Protein AF-A0A9J6H7X1-F1 (afdb_monomer)

pLDDT: mean 70.02, std 23.46, range [31.27, 97.94]

Foldseek 3Di:
DDDDDPPDDPDDPPDPDPDDPLLVVLQVLCVLLLLDDDVPDPSPPSLVVVLVVVCPDDDPVVVVVSVVLSVQSVVLSVVLVVVVVVLVVVLVVVLVVLVVVVVVVCVVPPDDVVVSVVVSVVSVVVSVVVSSVSSVVSSVSNVVSVVVSVVVVVVVVVPPDPDDDDDDDDDDDDDDDDDDDDDDDDDDDDDDDDDDD

Mean predicted aligned error: 17.47 Å

Nearest PDB structures (foldseek):
  6za9-assembly1_N  TM=4.347E-01  e=8.645E+00  Ovis aries
  3ok8-assembly1_B  TM=3.237E-01  e=5.467E+00  Mus musculus

Radius of gyration: 32.58 Å; Cα contacts (8 Å, |Δi|>4): 59; chains: 1; bounding box: 52×63×110 Å

Solvent-accessible surface area (backbone atoms only — not comparable to full-atom values): 12728 Å² total; per-residue (Å²): 132,89,79,90,79,84,81,73,80,83,74,86,83,88,66,88,73,70,80,55,68,67,50,54,52,44,49,55,48,33,38,76,72,49,56,42,76,88,81,82,79,48,74,68,52,48,56,48,54,60,46,57,71,68,52,80,70,84,50,80,76,55,54,58,57,52,50,53,51,52,53,51,52,51,49,53,30,52,52,52,53,55,53,47,51,52,50,53,51,52,52,52,54,50,52,50,49,52,53,52,51,54,56,60,47,39,77,80,44,91,65,59,70,71,55,56,54,50,53,52,51,55,49,53,56,55,51,49,55,53,53,43,51,53,46,49,55,50,51,50,53,50,52,52,54,51,53,62,54,54,52,57,65,52,59,63,68,73,72,79,82,88,84,86,80,90,73,80,85,86,85,91,83,90,87,88,90,86,81,88,84,91,84,82,83,88,83,82,85,89,89,83,82,86,87,80,135

Sequence (197 aa):
MNGAGTLLSLRNTQEEEPPDPQLMRLDNMLIAEGVAGPEKGGGAGAAANASAAASAGGQPENAIEHSDYRAKLAQIRQIYHQELEKYEQACNEFTTHVMNLLREQSRTRPITPKEIERMVQIIHKKFNSIQVQLKQSTCEAVMILRSRFLDASSASKGQMGKARKTTAAPVLAEGPAGRVKQKGKTLPVGFYREDKP

Structure (mmCIF, N/CA/C/O backbone):
data_AF-A0A9J6H7X1-F1
#
_entry.id   AF-A0A9J6H7X1-F1
#
loop_
_atom_site.group_PDB
_atom_site.id
_atom_site.type_symbol
_atom_site.label_atom_id
_atom_site.label_alt_id
_atom_site.label_comp_id
_atom_site.label_asym_id
_atom_site.label_entity_id
_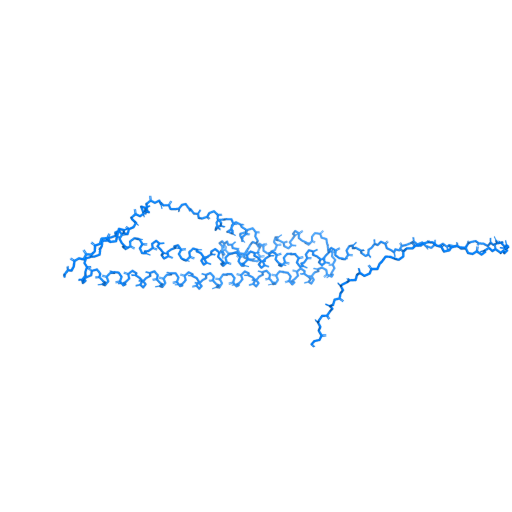atom_site.label_seq_id
_atom_site.pdbx_PDB_ins_code
_atom_site.Cartn_x
_atom_site.Cartn_y
_atom_site.Cartn_z
_atom_site.occupancy
_atom_site.B_iso_or_equiv
_atom_site.auth_seq_id
_atom_site.auth_comp_id
_atom_site.auth_asym_id
_atom_site.auth_atom_id
_atom_site.pdbx_PDB_model_num
ATOM 1 N N . MET A 1 1 ? -22.639 25.696 40.254 1.00 35.66 1 MET A N 1
ATOM 2 C CA . MET A 1 1 ? -22.627 24.229 40.079 1.00 35.66 1 MET A CA 1
ATOM 3 C C . MET A 1 1 ? -23.189 23.903 38.704 1.00 35.66 1 MET A C 1
ATOM 5 O O . MET A 1 1 ? -24.244 24.430 38.397 1.00 35.66 1 MET A O 1
ATOM 9 N N . ASN A 1 2 ? -22.423 23.134 37.916 1.00 39.72 2 ASN A N 1
ATOM 10 C CA . ASN A 1 2 ? -22.798 22.103 36.923 1.00 39.72 2 ASN A CA 1
ATOM 11 C C . ASN A 1 2 ? -24.099 22.305 36.108 1.00 39.72 2 ASN A C 1
ATOM 13 O O . ASN A 1 2 ? -25.162 22.444 36.687 1.00 39.72 2 ASN A O 1
ATOM 17 N N . GLY A 1 3 ? -24.144 22.202 34.782 1.00 39.62 3 GLY A N 1
ATOM 18 C CA . GLY A 1 3 ? -23.177 21.702 33.814 1.00 39.62 3 GLY A CA 1
ATOM 19 C C . GLY A 1 3 ? -23.916 21.164 32.579 1.00 39.62 3 GLY A C 1
ATOM 20 O O . GLY A 1 3 ? -25.032 20.676 32.695 1.00 39.62 3 GLY A O 1
ATOM 21 N N . ALA A 1 4 ? -23.227 21.242 31.441 1.00 46.50 4 ALA A N 1
ATOM 22 C CA . ALA A 1 4 ? -23.288 20.349 30.281 1.00 46.50 4 ALA A CA 1
ATOM 23 C C . ALA A 1 4 ? -24.607 20.161 29.503 1.00 46.50 4 ALA A C 1
ATOM 25 O O . ALA A 1 4 ? -25.570 19.552 29.954 1.00 46.50 4 ALA A O 1
ATOM 26 N N . GLY A 1 5 ? -24.537 20.533 28.224 1.00 36.50 5 GLY A N 1
ATOM 27 C CA . GLY A 1 5 ? -25.464 20.088 27.190 1.00 36.50 5 GLY A CA 1
ATOM 28 C C . GLY A 1 5 ? -24.962 20.371 25.775 1.00 36.50 5 GLY A C 1
ATOM 29 O O . GLY A 1 5 ? -25.770 20.663 24.901 1.00 36.50 5 GLY A O 1
ATOM 30 N N . THR A 1 6 ? -23.644 20.345 25.528 1.00 43.00 6 THR A N 1
ATOM 31 C CA . THR A 1 6 ? -23.135 20.385 24.149 1.00 43.00 6 THR A CA 1
ATOM 32 C C . THR A 1 6 ? -23.471 19.052 23.498 1.00 43.00 6 THR A C 1
ATOM 34 O O . THR A 1 6 ? -22.841 18.028 23.758 1.00 43.00 6 THR A O 1
ATOM 37 N N . LEU A 1 7 ? -24.519 19.096 22.687 1.00 41.31 7 LEU A N 1
ATOM 38 C CA . LEU A 1 7 ? -25.066 18.026 21.875 1.00 41.31 7 LEU A CA 1
ATOM 39 C C . LEU A 1 7 ? -24.019 17.630 20.819 1.00 41.31 7 LEU A C 1
ATOM 41 O O . LEU A 1 7 ? -23.996 18.139 19.700 1.00 41.31 7 LEU A O 1
ATOM 45 N N . LEU A 1 8 ? -23.082 16.768 21.222 1.00 45.66 8 LEU A N 1
ATOM 46 C CA . LEU A 1 8 ? -22.128 16.111 20.336 1.00 45.66 8 LEU A CA 1
ATOM 47 C C . LEU A 1 8 ? -22.921 15.253 19.350 1.00 45.66 8 LEU A C 1
ATOM 49 O O . LEU A 1 8 ? -23.503 14.234 19.712 1.00 45.66 8 LEU A O 1
ATOM 53 N N . SER A 1 9 ? -22.960 15.733 18.110 1.00 39.00 9 SER A N 1
ATOM 54 C CA . SER A 1 9 ? -23.545 15.102 16.931 1.00 39.00 9 SER A CA 1
ATOM 55 C C . SER A 1 9 ? -23.252 13.595 16.888 1.00 39.00 9 SER A C 1
ATOM 57 O O . SER A 1 9 ? -22.152 13.159 16.545 1.00 39.00 9 SER A O 1
ATOM 59 N N . LEU A 1 10 ? -24.255 12.794 17.265 1.00 47.59 10 LEU A N 1
ATOM 60 C CA . LEU A 1 10 ? -24.280 11.338 17.143 1.00 47.59 10 LEU A CA 1
ATOM 61 C C . LEU A 1 10 ? -24.517 10.978 15.678 1.00 47.59 10 LEU A C 1
ATOM 63 O O . LEU A 1 10 ? -25.621 10.621 15.271 1.00 47.59 10 LEU A O 1
ATOM 67 N N . ARG A 1 11 ? -23.477 11.108 14.857 1.00 45.66 11 ARG A N 1
ATOM 68 C CA . ARG A 1 11 ? -23.539 10.637 13.479 1.00 45.66 11 ARG A CA 1
ATOM 69 C C . ARG A 1 11 ? -23.294 9.128 13.476 1.00 45.66 11 ARG A C 1
ATOM 71 O O . ARG A 1 11 ? -22.189 8.659 13.722 1.00 45.66 11 ARG A O 1
ATOM 78 N N . ASN A 1 12 ? -24.393 8.408 13.280 1.00 45.62 12 ASN A N 1
ATOM 79 C CA . ASN A 1 12 ? -24.524 6.967 13.107 1.00 45.62 12 ASN A CA 1
ATOM 80 C C . ASN A 1 12 ? -23.481 6.433 12.099 1.00 45.62 12 ASN A C 1
ATOM 82 O O . ASN A 1 12 ? -23.553 6.768 10.921 1.00 45.62 12 ASN A O 1
ATOM 86 N N . THR A 1 13 ? -22.511 5.631 12.551 1.00 43.44 13 THR A N 1
ATOM 87 C CA . THR A 1 13 ? -21.516 4.944 11.704 1.00 43.44 13 THR A CA 1
ATOM 88 C C . THR A 1 13 ? -21.697 3.436 11.842 1.00 43.44 13 THR A C 1
ATOM 90 O O . THR A 1 13 ? -20.912 2.753 12.494 1.00 43.44 13 THR A O 1
ATOM 93 N N . GLN A 1 14 ? -22.785 2.924 11.278 1.00 40.56 14 GLN A N 1
ATOM 94 C CA . GLN A 1 14 ? -22.943 1.497 11.023 1.00 40.56 14 GLN A CA 1
ATOM 95 C C . GLN A 1 14 ? -23.194 1.336 9.526 1.00 40.56 14 GLN A C 1
ATOM 97 O O . GLN A 1 14 ? -24.306 1.106 9.076 1.00 40.56 14 GLN A O 1
ATOM 102 N N . GLU A 1 15 ? -22.134 1.556 8.764 1.00 41.22 15 GLU A N 1
ATOM 103 C CA . GLU A 1 15 ? -22.023 1.148 7.373 1.00 41.22 15 GLU A CA 1
ATOM 104 C C . GLU A 1 15 ? -20.667 0.448 7.318 1.00 41.22 15 GLU A C 1
ATOM 106 O O . GLU A 1 15 ? -19.646 1.051 7.659 1.00 41.22 15 GLU A O 1
ATOM 111 N N . GLU A 1 16 ? -20.670 -0.853 7.032 1.00 47.78 16 GLU A N 1
ATOM 112 C CA . GLU A 1 16 ? -19.463 -1.558 6.614 1.00 47.78 16 GLU A CA 1
ATOM 113 C C . GLU A 1 16 ? -19.026 -0.875 5.321 1.00 47.78 16 GLU A C 1
ATOM 115 O O . GLU A 1 16 ? -19.622 -1.070 4.263 1.00 47.78 16 GLU A O 1
ATOM 120 N N . GLU A 1 17 ? -18.103 0.073 5.469 1.00 61.47 17 GLU A N 1
ATOM 121 C CA . GLU A 1 17 ? -17.695 0.966 4.398 1.00 61.47 17 GLU A CA 1
ATOM 122 C C . GLU A 1 17 ? -17.090 0.100 3.286 1.00 61.47 17 GLU A C 1
ATOM 124 O O . GLU A 1 17 ? -16.132 -0.636 3.553 1.00 61.47 17 GLU A O 1
ATOM 129 N N . PRO A 1 18 ? -17.665 0.117 2.069 1.00 65.12 18 PRO A N 1
ATOM 130 C CA . PRO A 1 18 ? -17.154 -0.687 0.971 1.00 65.12 18 PRO A CA 1
ATOM 131 C C . PRO A 1 18 ? -15.670 -0.361 0.732 1.00 65.12 18 PRO A C 1
ATOM 133 O O . PRO A 1 18 ? -15.245 0.768 0.999 1.00 65.12 18 PRO A O 1
ATOM 136 N N . PRO A 1 19 ? -14.867 -1.326 0.239 1.00 70.25 19 PRO A N 1
ATOM 137 C CA . PRO A 1 19 ? -13.449 -1.102 -0.013 1.00 70.25 19 PRO A CA 1
ATOM 138 C C . PRO A 1 19 ? -13.259 0.142 -0.882 1.00 70.25 19 PRO A C 1
ATOM 140 O O . PRO A 1 19 ? -13.939 0.305 -1.897 1.00 70.25 19 PRO A O 1
ATOM 143 N N . ASP A 1 20 ? -12.351 1.021 -0.453 1.00 83.31 20 ASP A N 1
ATOM 144 C CA . ASP A 1 20 ? -12.165 2.332 -1.071 1.00 83.31 20 ASP A CA 1
ATOM 145 C C . ASP A 1 20 ? -11.878 2.176 -2.581 1.00 83.31 20 ASP A C 1
ATOM 147 O O . ASP A 1 20 ? -10.877 1.547 -2.959 1.00 83.31 20 ASP A O 1
ATOM 151 N N . PRO A 1 21 ? -12.727 2.736 -3.469 1.00 87.56 21 PRO A N 1
ATOM 152 C CA . PRO A 1 21 ? -12.550 2.612 -4.912 1.00 87.56 21 PRO A CA 1
ATOM 153 C C . PRO A 1 21 ? -11.213 3.187 -5.397 1.00 87.56 21 PRO A C 1
ATOM 155 O O . PRO A 1 21 ? -10.664 2.700 -6.391 1.00 87.56 21 PRO A O 1
ATOM 158 N N . GLN A 1 22 ? -10.657 4.196 -4.714 1.00 90.56 22 GLN A N 1
ATOM 159 C CA . GLN A 1 22 ? -9.342 4.741 -5.050 1.00 90.56 22 GLN A CA 1
ATOM 160 C C . GLN A 1 22 ? -8.235 3.730 -4.745 1.00 90.56 22 GLN A C 1
ATOM 162 O O . GLN A 1 22 ? -7.369 3.491 -5.590 1.00 90.56 22 GLN A O 1
ATOM 167 N N . LEU A 1 23 ? -8.290 3.102 -3.571 1.00 91.12 23 LEU A N 1
ATOM 168 C CA . LEU A 1 23 ? -7.332 2.082 -3.161 1.00 91.12 23 LEU A CA 1
ATOM 169 C C . LEU A 1 23 ? -7.339 0.893 -4.131 1.00 91.12 23 LEU A C 1
ATOM 171 O O . LEU A 1 23 ? -6.284 0.505 -4.629 1.00 91.12 23 LEU A O 1
ATOM 175 N N . MET A 1 24 ? -8.526 0.396 -4.488 1.00 90.94 24 MET A N 1
ATOM 176 C CA . MET A 1 24 ? -8.687 -0.697 -5.452 1.00 90.94 24 MET A CA 1
ATOM 177 C C . MET A 1 24 ? -8.113 -0.340 -6.831 1.00 90.94 24 MET A C 1
ATOM 179 O O . MET A 1 24 ? -7.480 -1.167 -7.492 1.00 90.94 24 MET A O 1
ATOM 183 N N . ARG A 1 25 ? -8.319 0.898 -7.293 1.00 94.38 25 ARG A N 1
ATOM 184 C CA . ARG A 1 25 ? -7.750 1.363 -8.563 1.00 94.38 25 ARG A CA 1
ATOM 185 C C . ARG A 1 25 ? -6.222 1.381 -8.525 1.00 94.38 25 ARG A C 1
ATOM 187 O O . ARG A 1 25 ? -5.598 0.956 -9.496 1.00 94.38 25 ARG A O 1
ATOM 194 N N . LEU A 1 26 ? -5.636 1.868 -7.432 1.00 95.06 26 LEU A N 1
ATOM 195 C CA . LEU A 1 26 ? -4.186 1.882 -7.239 1.00 95.06 26 LEU A CA 1
ATOM 196 C C . LEU A 1 26 ? -3.617 0.459 -7.176 1.00 95.06 26 LEU A C 1
ATOM 198 O O . LEU A 1 26 ? -2.591 0.193 -7.792 1.00 95.06 26 LEU A O 1
ATOM 202 N N . ASP A 1 27 ? -4.310 -0.472 -6.520 1.00 92.88 27 ASP A N 1
ATOM 203 C CA . ASP A 1 27 ? -3.908 -1.882 -6.465 1.00 92.88 27 ASP A CA 1
ATOM 204 C C . ASP A 1 27 ? -3.852 -2.534 -7.837 1.00 92.88 27 ASP A C 1
ATOM 206 O O . ASP A 1 27 ? -2.834 -3.110 -8.216 1.00 92.88 27 ASP A O 1
ATOM 210 N N . ASN A 1 28 ? -4.920 -2.386 -8.619 1.00 93.50 28 ASN A N 1
ATOM 211 C CA . ASN A 1 28 ? -4.955 -2.916 -9.978 1.00 93.50 28 ASN A CA 1
ATOM 212 C C . ASN A 1 28 ? -3.850 -2.306 -10.851 1.00 93.50 28 ASN A C 1
ATOM 214 O O . ASN A 1 28 ? -3.270 -3.003 -11.682 1.00 93.50 28 ASN A O 1
ATOM 218 N N . MET A 1 29 ? -3.529 -1.024 -10.641 1.00 93.75 29 MET A N 1
ATOM 219 C CA . MET A 1 29 ? -2.426 -0.365 -11.335 1.00 93.75 29 MET A CA 1
ATOM 220 C C . MET A 1 29 ? -1.079 -0.979 -10.944 1.00 93.75 29 MET A C 1
ATOM 222 O O . MET A 1 29 ? -0.338 -1.409 -11.820 1.00 93.75 29 MET A O 1
ATOM 226 N N . LEU A 1 30 ? -0.773 -1.098 -9.651 1.00 93.81 30 LEU A N 1
ATOM 227 C CA . LEU A 1 30 ? 0.491 -1.684 -9.194 1.00 93.81 30 LEU A CA 1
ATOM 228 C C . LEU A 1 30 ? 0.645 -3.154 -9.603 1.00 93.81 30 LEU A C 1
ATOM 230 O O . LEU A 1 30 ? 1.753 -3.573 -9.937 1.00 93.81 30 LEU A O 1
ATOM 234 N N . ILE A 1 31 ? -0.445 -3.925 -9.628 1.00 91.88 31 ILE A N 1
ATOM 235 C CA . ILE A 1 31 ? -0.448 -5.311 -10.118 1.00 91.88 31 ILE A CA 1
ATOM 236 C C . ILE A 1 31 ? -0.137 -5.361 -11.616 1.00 91.88 31 ILE A C 1
ATOM 238 O O . ILE A 1 31 ? 0.697 -6.160 -12.041 1.00 91.88 31 ILE A O 1
ATOM 242 N N . ALA A 1 32 ? -0.756 -4.494 -12.421 1.00 89.69 32 ALA A N 1
ATOM 243 C CA . ALA A 1 32 ? -0.505 -4.433 -13.862 1.00 89.69 32 ALA A CA 1
ATOM 244 C C . ALA A 1 32 ? 0.952 -4.060 -14.191 1.00 89.69 32 ALA A C 1
ATOM 246 O O . ALA A 1 32 ? 1.529 -4.583 -15.143 1.00 89.69 32 ALA A O 1
ATOM 247 N N . GLU A 1 33 ? 1.569 -3.205 -13.372 1.00 89.81 33 GLU A N 1
ATOM 248 C CA . GLU A 1 33 ? 2.994 -2.850 -13.459 1.00 89.81 33 GLU A CA 1
ATOM 249 C C . GLU A 1 33 ? 3.932 -3.938 -12.912 1.00 89.81 33 GLU A C 1
ATOM 251 O O . GLU A 1 33 ? 5.159 -3.825 -12.989 1.00 89.81 33 GLU A O 1
ATOM 256 N N . GLY A 1 34 ? 3.364 -4.992 -12.326 1.00 89.50 34 GLY A N 1
ATOM 257 C CA . GLY A 1 34 ? 4.083 -6.038 -11.618 1.00 89.50 34 GLY A CA 1
ATOM 258 C C . GLY A 1 34 ? 4.740 -5.559 -10.325 1.00 89.50 34 GLY A C 1
ATOM 259 O O . GLY A 1 34 ? 5.547 -6.295 -9.778 1.00 89.50 34 GLY A O 1
ATOM 260 N N . VAL A 1 35 ? 4.449 -4.353 -9.836 1.00 92.06 35 VAL A N 1
ATOM 261 C CA . VAL A 1 35 ? 5.003 -3.815 -8.585 1.00 92.06 35 VAL A CA 1
ATOM 262 C C . VAL A 1 35 ? 4.360 -4.463 -7.358 1.00 92.06 35 VAL A C 1
ATOM 264 O O . VAL A 1 35 ? 5.046 -4.621 -6.357 1.00 92.06 35 VAL A O 1
ATOM 267 N N . ALA A 1 36 ? 3.092 -4.876 -7.443 1.00 87.25 36 ALA A N 1
ATOM 268 C CA . ALA A 1 36 ? 2.372 -5.596 -6.388 1.00 87.25 36 ALA A CA 1
ATOM 269 C C . ALA A 1 36 ? 1.874 -6.974 -6.873 1.00 87.25 36 ALA A C 1
ATOM 271 O O . ALA A 1 36 ? 1.666 -7.177 -8.070 1.00 87.25 36 ALA A O 1
ATOM 272 N N . GLY A 1 37 ? 1.662 -7.922 -5.951 1.00 76.62 37 GLY A N 1
ATOM 273 C CA . GLY A 1 37 ? 1.114 -9.258 -6.236 1.00 76.62 37 GLY A CA 1
ATOM 274 C C . GLY A 1 37 ? 1.703 -10.357 -5.339 1.00 76.62 37 GLY A C 1
ATOM 275 O O . GLY A 1 37 ? 2.678 -10.104 -4.636 1.00 76.62 37 GLY A O 1
ATOM 276 N N . PRO A 1 38 ? 1.127 -11.577 -5.321 1.00 57.88 38 PRO A N 1
ATOM 277 C CA . PRO A 1 38 ? 1.630 -12.671 -4.496 1.00 57.88 38 PRO A CA 1
ATOM 278 C C . PRO A 1 38 ? 3.036 -13.071 -4.957 1.00 57.88 38 PRO A C 1
ATOM 280 O O . PRO A 1 38 ? 3.212 -13.764 -5.957 1.00 57.88 38 PRO A O 1
ATOM 283 N N . GLU A 1 39 ? 4.045 -12.656 -4.195 1.00 57.84 39 GLU A N 1
ATOM 284 C CA . GLU A 1 39 ? 5.476 -12.914 -4.414 1.00 57.84 39 GLU A CA 1
ATOM 285 C C . GLU A 1 39 ? 5.862 -14.392 -4.164 1.00 57.84 39 GLU A C 1
ATOM 287 O O . GLU A 1 39 ? 6.966 -14.706 -3.720 1.00 57.84 39 GLU A O 1
ATOM 292 N N . LYS A 1 40 ? 4.986 -15.355 -4.476 1.00 46.06 40 LYS A N 1
ATOM 293 C CA . LYS A 1 40 ? 5.324 -16.783 -4.445 1.00 46.06 40 LYS A CA 1
ATOM 294 C C . LYS A 1 40 ? 5.848 -17.221 -5.814 1.00 46.06 40 LYS A C 1
ATOM 296 O O . LYS A 1 40 ? 5.209 -17.973 -6.538 1.00 46.06 40 LYS A O 1
ATOM 301 N N . GLY A 1 41 ? 7.041 -16.722 -6.140 1.00 42.25 41 GLY A N 1
ATOM 302 C CA . GLY A 1 41 ? 7.875 -17.225 -7.233 1.00 42.25 41 GLY A CA 1
ATOM 303 C C . GLY A 1 41 ? 7.757 -16.463 -8.550 1.00 42.25 41 GLY A C 1
ATOM 304 O O . GLY A 1 41 ? 7.228 -16.990 -9.522 1.00 42.25 41 GLY A O 1
ATOM 305 N N . GLY A 1 42 ? 8.334 -15.259 -8.627 1.00 41.56 42 GLY A N 1
ATOM 306 C CA . GLY A 1 42 ? 8.687 -14.696 -9.934 1.00 41.56 42 GLY A CA 1
ATOM 307 C C . GLY A 1 42 ? 8.466 -13.203 -10.125 1.00 41.56 42 GLY A C 1
ATOM 308 O O . GLY A 1 42 ? 7.970 -12.807 -11.178 1.00 41.56 42 GLY A O 1
ATOM 309 N N . GLY A 1 43 ? 8.934 -12.350 -9.210 1.00 49.00 43 GLY A N 1
ATOM 310 C CA . GLY A 1 43 ? 9.099 -10.925 -9.533 1.00 49.00 43 GLY A CA 1
ATOM 311 C C . GLY A 1 43 ? 9.999 -10.688 -10.761 1.00 49.00 43 GLY A C 1
ATOM 312 O O . GLY A 1 43 ? 9.824 -9.727 -11.510 1.00 49.00 43 GLY A O 1
ATOM 313 N N . ALA A 1 44 ? 10.881 -11.649 -11.059 1.00 52.12 44 ALA A N 1
ATOM 314 C CA . ALA A 1 44 ? 11.668 -11.703 -12.287 1.00 52.12 44 ALA A CA 1
ATOM 315 C C . ALA A 1 44 ? 10.840 -11.980 -13.562 1.00 52.12 4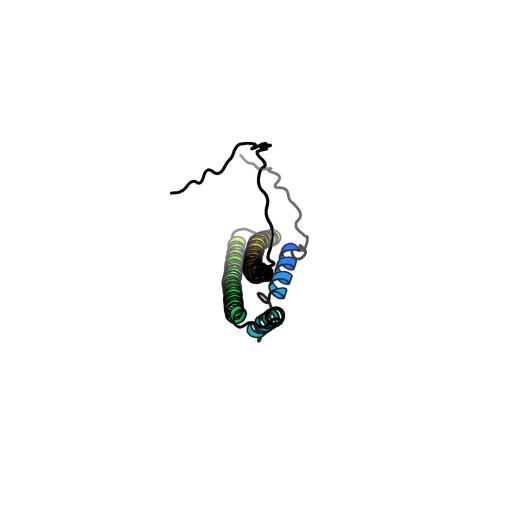4 ALA A C 1
ATOM 317 O O . ALA A 1 44 ? 11.253 -11.541 -14.634 1.00 52.12 44 ALA A O 1
ATOM 318 N N . GLY A 1 45 ? 9.697 -12.673 -13.459 1.00 49.06 45 GLY A N 1
ATOM 319 C CA . GLY A 1 45 ? 8.850 -13.078 -14.590 1.00 49.06 45 GLY A CA 1
ATOM 320 C C . GLY A 1 45 ? 7.942 -11.958 -15.099 1.00 49.06 45 GLY A C 1
ATOM 321 O O . GLY A 1 45 ? 7.887 -11.710 -16.297 1.00 49.06 45 GLY A O 1
ATOM 322 N N . ALA A 1 46 ? 7.308 -11.191 -14.206 1.00 53.59 46 ALA A N 1
ATOM 323 C CA . ALA A 1 46 ? 6.499 -10.034 -14.613 1.00 53.59 46 ALA A CA 1
ATOM 324 C C . ALA A 1 46 ? 7.361 -8.921 -15.244 1.00 53.59 46 ALA A C 1
ATOM 326 O O . ALA A 1 46 ? 7.010 -8.366 -16.286 1.00 53.59 46 ALA A O 1
ATOM 327 N N . ALA A 1 47 ? 8.545 -8.660 -14.673 1.00 53.81 47 ALA A N 1
ATOM 328 C CA . ALA A 1 47 ? 9.527 -7.747 -15.259 1.00 53.81 47 ALA A CA 1
ATOM 329 C C . ALA A 1 47 ? 10.077 -8.257 -16.609 1.00 53.81 47 ALA A C 1
ATOM 331 O O . ALA A 1 47 ? 10.378 -7.450 -17.491 1.00 53.81 47 ALA A O 1
ATOM 332 N N . ALA A 1 48 ? 10.187 -9.580 -16.797 1.00 53.62 48 ALA A N 1
ATOM 333 C CA . ALA A 1 48 ? 10.559 -10.195 -18.075 1.00 53.62 48 ALA A CA 1
ATOM 334 C C . ALA A 1 48 ? 9.463 -10.033 -19.146 1.00 53.62 48 ALA A C 1
ATOM 336 O O . ALA A 1 48 ? 9.773 -9.756 -20.301 1.00 53.62 48 ALA A O 1
ATOM 337 N N . ASN A 1 49 ? 8.186 -10.116 -18.769 1.00 54.72 49 ASN A N 1
ATOM 338 C CA . ASN A 1 49 ? 7.072 -9.968 -19.710 1.00 54.72 49 ASN A CA 1
ATOM 339 C C . ASN A 1 49 ? 6.893 -8.511 -20.173 1.00 54.72 49 ASN A C 1
ATOM 341 O O . ASN A 1 49 ? 6.671 -8.265 -21.357 1.00 54.72 49 ASN A O 1
ATOM 345 N N . ALA A 1 50 ? 7.062 -7.536 -19.271 1.00 55.44 50 ALA A N 1
ATOM 346 C CA . ALA A 1 50 ? 7.049 -6.115 -19.632 1.00 55.44 50 ALA A CA 1
ATOM 347 C C . ALA A 1 50 ? 8.229 -5.734 -20.551 1.00 55.44 50 ALA A C 1
ATOM 349 O O . ALA A 1 50 ? 8.076 -4.923 -21.463 1.00 55.44 50 ALA A O 1
ATOM 350 N N . SER A 1 51 ? 9.398 -6.355 -20.353 1.00 53.66 51 SER A N 1
ATOM 351 C CA . SER A 1 51 ? 10.568 -6.146 -21.218 1.00 53.66 51 SER A CA 1
ATOM 352 C C . SER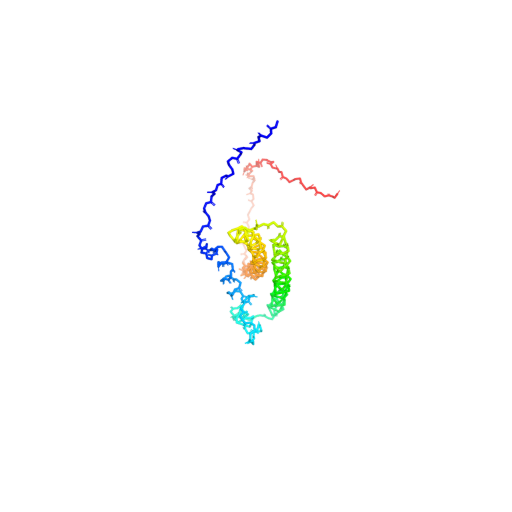 A 1 51 ? 10.457 -6.865 -22.567 1.00 53.66 51 SER A C 1
ATOM 354 O O . SER A 1 51 ? 10.952 -6.331 -23.554 1.00 53.66 51 SER A O 1
ATOM 356 N N . ALA A 1 52 ? 9.748 -7.996 -22.653 1.00 51.41 52 ALA A N 1
ATOM 357 C CA . ALA A 1 52 ? 9.457 -8.677 -23.919 1.00 51.41 52 ALA A CA 1
ATOM 358 C C . ALA A 1 52 ? 8.548 -7.856 -24.857 1.00 51.41 52 ALA A C 1
ATOM 360 O O . ALA A 1 52 ? 8.704 -7.913 -26.074 1.00 51.41 52 ALA A O 1
ATOM 361 N N . ALA A 1 53 ? 7.627 -7.056 -24.308 1.00 52.00 53 ALA A N 1
ATOM 362 C CA . ALA A 1 53 ? 6.793 -6.152 -25.104 1.00 52.00 53 ALA A CA 1
ATOM 363 C C . ALA A 1 53 ? 7.574 -4.933 -25.636 1.00 52.00 53 ALA A C 1
ATOM 365 O O . ALA A 1 53 ? 7.259 -4.417 -26.707 1.00 52.00 53 ALA A O 1
ATOM 366 N N . ALA A 1 54 ? 8.606 -4.487 -24.913 1.00 51.88 54 ALA A N 1
ATOM 367 C CA . ALA A 1 54 ? 9.446 -3.355 -25.304 1.00 51.88 54 ALA A CA 1
ATOM 368 C C . ALA A 1 54 ? 10.614 -3.752 -26.235 1.00 51.88 54 ALA A C 1
ATOM 370 O O . ALA A 1 54 ? 11.076 -2.926 -27.018 1.00 51.88 54 ALA A O 1
ATOM 371 N N . SER A 1 55 ? 11.065 -5.013 -26.194 1.00 49.00 55 SER A N 1
ATOM 372 C CA . SER A 1 55 ? 12.215 -5.525 -26.957 1.00 49.00 55 SER A CA 1
ATOM 373 C C . SER A 1 55 ? 11.902 -5.994 -28.384 1.00 49.00 55 SER A C 1
ATOM 375 O O . SER A 1 55 ? 12.808 -6.433 -29.093 1.00 49.00 55 SER A O 1
ATOM 377 N N . ALA A 1 56 ? 10.658 -5.864 -28.858 1.00 48.97 56 ALA A N 1
ATOM 378 C CA . ALA A 1 56 ? 10.255 -6.282 -30.207 1.00 48.97 56 ALA A CA 1
ATOM 379 C C . ALA A 1 56 ? 10.904 -5.470 -31.363 1.00 48.97 56 ALA A C 1
ATOM 381 O O . ALA A 1 56 ? 10.628 -5.740 -32.530 1.00 48.97 56 ALA A O 1
ATOM 382 N N . GLY A 1 57 ? 11.786 -4.503 -31.073 1.00 47.06 57 GLY A N 1
ATOM 383 C CA . GLY A 1 57 ? 12.580 -3.757 -32.058 1.00 47.06 57 GLY A CA 1
ATOM 384 C C . GLY A 1 57 ? 14.053 -3.667 -31.650 1.00 47.06 57 GLY A C 1
ATOM 385 O O . GLY A 1 57 ? 14.476 -2.671 -31.072 1.00 47.06 57 GLY A O 1
ATOM 386 N N . GLY A 1 58 ? 14.822 -4.729 -31.907 1.00 46.72 58 GLY A N 1
ATOM 387 C CA . GLY A 1 58 ? 16.208 -4.885 -31.457 1.00 46.72 58 GLY A CA 1
ATOM 388 C C . GLY A 1 58 ? 17.223 -3.973 -32.159 1.00 46.72 58 GLY A C 1
ATOM 389 O O . GLY A 1 58 ? 17.479 -4.110 -33.353 1.00 46.72 58 GLY A O 1
ATOM 390 N N . GLN A 1 59 ? 17.866 -3.107 -31.375 1.00 48.56 59 GLN A N 1
ATOM 391 C CA . GLN A 1 59 ? 19.100 -2.390 -31.709 1.00 48.56 59 GLN A CA 1
ATOM 392 C C . GLN A 1 59 ? 19.991 -2.394 -30.446 1.00 48.56 59 GLN A C 1
ATOM 394 O O . GLN A 1 59 ? 19.458 -2.228 -29.349 1.00 48.56 59 GLN A O 1
ATOM 399 N N . PRO A 1 60 ? 21.316 -2.614 -30.536 1.00 53.84 60 PRO A N 1
ATOM 400 C CA . PRO A 1 60 ? 22.178 -2.800 -29.361 1.00 53.84 60 PRO A CA 1
ATOM 401 C C . PRO A 1 60 ? 22.240 -1.584 -28.418 1.00 53.84 60 PRO A C 1
ATOM 403 O O . PRO A 1 60 ? 22.471 -1.773 -27.227 1.00 53.84 60 PRO A O 1
ATOM 406 N N . GLU A 1 61 ? 21.961 -0.367 -28.899 1.00 53.00 61 GLU A N 1
ATOM 407 C CA . GLU A 1 61 ? 21.862 0.828 -28.040 1.00 53.00 61 GLU A CA 1
ATOM 408 C C . GLU A 1 61 ? 20.618 0.807 -27.131 1.00 53.00 61 GLU A C 1
ATOM 410 O O . GLU A 1 61 ? 20.693 1.221 -25.977 1.00 53.00 61 GLU A O 1
ATOM 415 N N . ASN A 1 62 ? 19.516 0.187 -27.573 1.00 60.47 62 ASN A N 1
ATOM 416 C CA . ASN A 1 62 ? 18.323 -0.015 -26.741 1.00 60.47 62 ASN A CA 1
ATOM 417 C C . ASN A 1 62 ? 18.543 -1.052 -25.625 1.00 60.47 62 ASN A C 1
ATOM 419 O O . ASN A 1 62 ? 17.801 -1.071 -24.645 1.00 60.47 62 ASN A O 1
ATOM 423 N N . ALA A 1 63 ? 19.531 -1.946 -25.744 1.00 62.31 63 ALA A N 1
ATOM 424 C CA . ALA A 1 63 ? 19.729 -3.020 -24.767 1.00 62.31 63 ALA A CA 1
ATOM 425 C C . ALA A 1 63 ? 20.165 -2.487 -23.389 1.00 62.31 63 ALA A C 1
ATOM 427 O O . ALA A 1 63 ? 19.720 -3.002 -22.361 1.00 62.31 63 ALA A O 1
ATOM 428 N N . ILE A 1 64 ? 20.994 -1.436 -23.371 1.00 61.72 64 ILE A N 1
ATOM 429 C CA . ILE A 1 64 ? 21.450 -0.777 -22.138 1.00 61.72 64 ILE A CA 1
ATOM 430 C C . ILE A 1 64 ? 20.284 -0.009 -21.493 1.00 61.72 64 ILE A C 1
ATOM 432 O O . ILE A 1 64 ? 20.031 -0.176 -20.301 1.00 61.72 64 ILE A O 1
ATOM 436 N N . GLU A 1 65 ? 19.489 0.721 -22.282 1.00 74.69 65 GLU A N 1
ATOM 437 C CA . GLU A 1 65 ? 18.298 1.432 -21.791 1.00 74.69 65 GLU A CA 1
ATOM 438 C C . GLU A 1 65 ? 17.254 0.477 -21.189 1.00 74.69 65 GLU A C 1
ATOM 440 O O . GLU A 1 65 ? 16.690 0.740 -20.123 1.00 74.69 65 GLU A O 1
ATOM 445 N N . HIS A 1 66 ? 17.028 -0.680 -21.820 1.00 78.19 66 HIS A N 1
ATOM 446 C CA . HIS A 1 66 ? 16.140 -1.707 -21.276 1.00 78.19 66 HIS A CA 1
ATOM 447 C C . HIS A 1 66 ? 16.667 -2.312 -19.967 1.00 78.19 66 HIS A C 1
ATOM 449 O O . HIS A 1 66 ? 15.870 -2.621 -19.07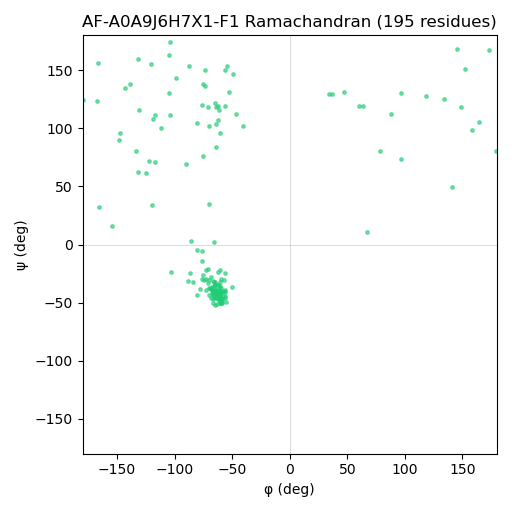3 1.00 78.19 66 HIS A O 1
ATOM 455 N N . SER A 1 67 ? 17.989 -2.460 -19.827 1.00 85.38 67 SER A N 1
ATOM 456 C CA . SER A 1 67 ? 18.621 -2.906 -18.581 1.00 85.38 67 SER A CA 1
ATOM 457 C C . SER A 1 67 ? 18.397 -1.896 -17.449 1.00 85.38 67 SER A C 1
ATOM 459 O O . SER A 1 67 ? 17.957 -2.276 -16.361 1.00 85.38 67 SER A O 1
ATOM 461 N N . ASP A 1 68 ? 18.602 -0.605 -17.716 1.00 87.94 68 ASP A N 1
ATOM 462 C CA . ASP A 1 68 ? 18.416 0.465 -16.729 1.00 87.94 68 ASP A CA 1
ATOM 463 C C . ASP A 1 68 ? 16.952 0.649 -16.316 1.00 87.94 68 ASP A C 1
ATOM 465 O O . ASP A 1 68 ? 16.660 0.854 -15.134 1.00 87.94 68 ASP A O 1
ATOM 469 N N . TYR A 1 69 ? 16.011 0.548 -17.261 1.00 89.81 69 TYR A N 1
ATOM 470 C CA . TYR A 1 69 ? 14.579 0.569 -16.953 1.00 89.81 69 TYR A CA 1
ATOM 471 C C . TYR A 1 69 ? 14.209 -0.573 -16.002 1.00 89.81 69 TYR A C 1
ATOM 473 O O . TYR A 1 69 ? 13.556 -0.354 -14.979 1.00 89.81 69 TYR A O 1
ATOM 481 N N . ARG A 1 70 ? 14.667 -1.796 -16.305 1.00 89.31 70 ARG A N 1
ATOM 482 C CA . ARG A 1 70 ? 14.389 -2.982 -15.489 1.00 89.31 70 ARG A CA 1
ATOM 483 C C . ARG A 1 70 ? 14.987 -2.858 -14.089 1.00 89.31 70 ARG A C 1
ATOM 485 O O . ARG A 1 70 ? 14.307 -3.192 -13.119 1.00 89.31 70 ARG A O 1
ATOM 492 N N . ALA A 1 71 ? 16.217 -2.359 -13.979 1.00 91.19 71 ALA A N 1
ATOM 493 C CA . ALA A 1 71 ? 16.871 -2.119 -12.696 1.00 91.19 71 ALA A CA 1
ATOM 494 C C . ALA A 1 71 ? 16.101 -1.088 -11.852 1.00 91.19 71 ALA A C 1
ATOM 496 O O . ALA A 1 71 ? 15.817 -1.335 -10.680 1.00 91.19 71 ALA A O 1
ATOM 497 N N . LYS A 1 72 ? 15.677 0.030 -12.455 1.00 93.94 72 LYS A N 1
ATOM 498 C CA . LYS A 1 72 ? 14.892 1.070 -11.767 1.00 93.94 72 LYS A CA 1
ATOM 499 C C . LYS A 1 72 ? 13.502 0.585 -11.359 1.00 93.94 72 LYS A C 1
ATOM 501 O O . LYS A 1 72 ? 13.062 0.882 -10.252 1.00 93.94 72 LYS A O 1
ATOM 506 N N . LEU A 1 73 ? 12.821 -0.199 -12.196 1.00 92.81 73 LEU A N 1
ATOM 507 C CA . LEU A 1 73 ? 11.530 -0.796 -11.839 1.00 92.81 73 LEU A CA 1
ATOM 508 C C . LEU A 1 73 ? 11.673 -1.793 -10.676 1.00 92.81 73 LEU A C 1
ATOM 510 O O . LEU A 1 73 ? 10.835 -1.814 -9.775 1.00 92.81 73 LEU A O 1
ATOM 514 N N . ALA A 1 74 ? 12.750 -2.586 -10.662 1.00 92.31 74 ALA A N 1
ATOM 515 C CA . ALA A 1 74 ? 13.067 -3.468 -9.541 1.00 92.31 74 ALA A CA 1
ATOM 516 C C . ALA A 1 74 ? 13.328 -2.676 -8.249 1.00 92.31 74 ALA A C 1
ATOM 518 O O . ALA A 1 74 ? 12.836 -3.062 -7.191 1.00 92.31 74 ALA A O 1
ATOM 519 N N . GLN A 1 75 ? 14.019 -1.535 -8.337 1.00 95.88 75 GLN A N 1
ATOM 520 C CA . GLN A 1 75 ? 14.225 -0.641 -7.198 1.00 95.88 75 GLN A CA 1
ATOM 521 C C . GLN A 1 75 ? 12.899 -0.064 -6.671 1.00 95.88 75 GLN A C 1
ATOM 523 O O . GLN A 1 75 ? 12.669 -0.093 -5.465 1.00 95.88 75 GLN A O 1
ATOM 528 N N . ILE A 1 76 ? 12.004 0.410 -7.549 1.00 95.62 76 ILE A N 1
ATOM 529 C CA . ILE A 1 76 ? 10.669 0.899 -7.151 1.00 95.62 76 ILE A CA 1
ATOM 530 C C . ILE A 1 76 ? 9.892 -0.204 -6.423 1.00 95.62 76 ILE A C 1
ATOM 532 O O . ILE A 1 76 ? 9.322 0.044 -5.363 1.00 95.62 76 ILE A O 1
ATOM 536 N N . ARG A 1 77 ? 9.921 -1.437 -6.947 1.00 95.19 77 ARG A N 1
ATOM 537 C CA . ARG A 1 77 ? 9.293 -2.598 -6.302 1.00 95.19 77 ARG A CA 1
ATOM 538 C C . ARG A 1 77 ? 9.864 -2.860 -4.912 1.00 95.19 77 ARG A C 1
ATOM 540 O O . ARG A 1 77 ? 9.096 -3.077 -3.979 1.00 95.19 77 ARG A O 1
ATOM 547 N N . GLN A 1 78 ? 11.186 -2.858 -4.773 1.00 95.56 78 GLN A N 1
ATOM 548 C CA . GLN A 1 78 ? 11.842 -3.107 -3.492 1.00 95.56 78 GLN A CA 1
ATOM 549 C C . GLN A 1 78 ? 11.454 -2.050 -2.453 1.00 95.56 78 GLN A C 1
ATOM 551 O O . GLN A 1 78 ? 11.120 -2.398 -1.323 1.00 95.56 78 GLN A O 1
ATOM 556 N N . ILE A 1 79 ? 11.461 -0.772 -2.843 1.00 96.62 79 ILE A N 1
ATOM 557 C CA . ILE A 1 79 ? 11.068 0.333 -1.963 1.00 96.62 79 ILE A CA 1
ATOM 558 C C . ILE A 1 79 ? 9.599 0.190 -1.559 1.00 96.62 79 ILE A C 1
ATOM 560 O O . ILE A 1 79 ? 9.295 0.280 -0.375 1.00 96.62 79 ILE A O 1
ATOM 564 N N . TYR A 1 80 ? 8.703 -0.099 -2.509 1.00 97.56 80 TYR A N 1
ATOM 565 C CA . TYR A 1 80 ? 7.282 -0.300 -2.223 1.00 97.56 80 TYR A CA 1
ATOM 566 C C . TYR A 1 80 ? 7.052 -1.377 -1.157 1.00 97.56 80 TYR A C 1
ATOM 568 O O . TYR A 1 80 ? 6.352 -1.118 -0.183 1.00 97.56 80 TYR A O 1
ATOM 576 N N . HIS A 1 81 ? 7.673 -2.553 -1.296 1.00 96.25 81 HIS A N 1
ATOM 577 C CA . HIS A 1 81 ? 7.495 -3.640 -0.329 1.00 96.25 81 HIS A CA 1
ATOM 578 C C . HIS A 1 81 ? 8.119 -3.322 1.033 1.00 96.25 81 HIS A C 1
ATOM 580 O O . HIS A 1 81 ? 7.522 -3.632 2.059 1.00 96.25 81 HIS A O 1
ATOM 586 N N . GLN A 1 82 ? 9.283 -2.667 1.060 1.00 97.25 82 GLN A N 1
ATOM 587 C CA . GLN A 1 82 ? 9.905 -2.248 2.316 1.00 97.25 82 GLN A CA 1
ATOM 588 C C . GLN A 1 82 ? 9.042 -1.225 3.069 1.00 97.25 82 GLN A C 1
ATOM 590 O O . GLN A 1 82 ? 8.885 -1.319 4.284 1.00 97.25 82 GLN A O 1
ATOM 595 N N . GLU A 1 83 ? 8.483 -0.241 2.369 1.00 97.12 83 GLU A N 1
ATOM 596 C CA . GLU A 1 83 ? 7.598 0.752 2.980 1.00 97.12 83 GLU A CA 1
ATOM 597 C C . GLU A 1 83 ? 6.238 0.149 3.363 1.00 97.12 83 GLU A C 1
ATOM 599 O O . GLU A 1 83 ? 5.669 0.526 4.387 1.00 97.12 83 GLU A O 1
ATOM 604 N N . LEU A 1 84 ? 5.740 -0.829 2.595 1.00 95.62 84 LEU A N 1
ATOM 605 C CA . LEU A 1 84 ? 4.523 -1.567 2.926 1.00 95.62 84 LEU A CA 1
ATOM 606 C C . LEU A 1 84 ? 4.687 -2.363 4.227 1.00 95.62 84 LEU A C 1
ATOM 608 O O . LEU A 1 84 ? 3.815 -2.283 5.085 1.00 95.62 84 LEU A O 1
ATOM 612 N N . GLU A 1 85 ? 5.817 -3.049 4.416 1.00 96.44 85 GLU A N 1
ATOM 613 C CA . GLU A 1 85 ? 6.113 -3.785 5.653 1.00 96.44 85 GLU A CA 1
ATOM 614 C C . GLU A 1 85 ? 6.156 -2.848 6.871 1.00 96.44 85 GLU A C 1
ATOM 616 O O . GLU A 1 85 ? 5.529 -3.123 7.895 1.00 96.44 85 GLU A O 1
ATOM 621 N N . LYS A 1 86 ? 6.815 -1.686 6.746 1.00 96.69 86 LYS A N 1
ATOM 622 C CA . LYS A 1 86 ? 6.833 -0.660 7.806 1.00 96.69 86 LYS A CA 1
ATOM 623 C C . LYS A 1 86 ? 5.429 -0.150 8.129 1.00 96.69 86 LYS A C 1
ATOM 625 O O . LYS A 1 86 ? 5.094 0.027 9.300 1.00 96.69 86 LYS A O 1
ATOM 630 N N . TYR A 1 87 ? 4.611 0.094 7.105 1.00 96.69 87 TYR A N 1
ATOM 631 C CA . TYR A 1 87 ? 3.217 0.503 7.268 1.00 96.69 87 TYR A CA 1
ATOM 632 C C . TYR A 1 87 ? 2.400 -0.562 8.015 1.00 96.69 87 TYR A C 1
ATOM 634 O O . TYR A 1 87 ? 1.705 -0.234 8.980 1.00 96.69 87 TYR A O 1
ATOM 642 N N . GLU A 1 88 ? 2.503 -1.831 7.611 1.00 95.50 88 GLU A N 1
ATOM 643 C CA . GLU A 1 88 ? 1.789 -2.946 8.241 1.00 95.50 88 GLU A CA 1
ATOM 644 C C . GLU A 1 88 ? 2.227 -3.140 9.695 1.00 95.50 88 GLU A C 1
ATOM 646 O O . GLU A 1 88 ? 1.383 -3.268 10.587 1.00 95.50 88 GLU A O 1
ATOM 651 N N . GLN A 1 89 ? 3.534 -3.084 9.958 1.00 96.81 89 GLN A N 1
ATOM 652 C CA . GLN A 1 89 ? 4.080 -3.153 11.308 1.00 96.81 89 GLN A CA 1
ATOM 653 C C . GLN A 1 89 ? 3.550 -2.010 12.183 1.00 96.81 89 GLN A C 1
ATOM 655 O O . GLN A 1 89 ? 3.008 -2.266 13.260 1.00 96.81 89 GLN A O 1
ATOM 660 N N . ALA A 1 90 ? 3.619 -0.764 11.707 1.00 94.62 90 ALA A N 1
ATOM 661 C CA . ALA A 1 90 ? 3.117 0.395 12.442 1.00 94.62 90 ALA A CA 1
ATOM 662 C C . ALA A 1 90 ? 1.606 0.301 12.718 1.00 94.62 90 ALA A C 1
ATOM 664 O O . ALA A 1 90 ? 1.152 0.635 13.814 1.00 94.62 90 ALA A O 1
ATOM 665 N N . CYS A 1 91 ? 0.821 -0.192 11.754 1.00 94.75 91 CYS A N 1
ATOM 666 C CA . CYS A 1 91 ? -0.614 -0.413 11.921 1.00 94.75 91 CYS A CA 1
ATOM 667 C C . CYS A 1 91 ? -0.902 -1.456 13.011 1.00 94.75 91 CYS A C 1
ATOM 669 O O . CYS A 1 91 ? -1.755 -1.233 13.879 1.00 94.75 91 CYS A O 1
ATOM 671 N N . ASN A 1 92 ? -0.168 -2.570 13.006 1.00 94.06 92 ASN A N 1
ATOM 672 C CA . ASN A 1 92 ? -0.319 -3.647 13.983 1.00 94.06 92 ASN A CA 1
ATOM 673 C C . ASN A 1 92 ? 0.091 -3.214 15.395 1.00 94.06 92 ASN A C 1
ATOM 675 O O . ASN A 1 92 ? -0.658 -3.436 16.353 1.00 94.06 92 ASN A O 1
ATOM 679 N N . GLU A 1 93 ? 1.247 -2.565 15.534 1.00 96.00 93 GLU A N 1
ATOM 680 C CA . GLU A 1 93 ? 1.750 -2.067 16.817 1.00 96.00 93 GLU A CA 1
ATOM 681 C C . GLU A 1 93 ? 0.802 -1.031 17.418 1.00 96.00 93 GLU A C 1
ATOM 683 O O . GLU A 1 93 ? 0.412 -1.134 18.584 1.00 96.00 93 GLU A O 1
ATOM 688 N N . PHE A 1 94 ? 0.356 -0.070 16.607 1.00 95.25 94 PHE A N 1
ATOM 689 C CA . PHE A 1 94 ? -0.541 0.979 17.066 1.00 95.25 94 PHE A CA 1
ATOM 690 C C . PHE A 1 94 ? -1.914 0.428 17.465 1.00 95.25 94 PHE A C 1
ATOM 692 O O . PHE A 1 94 ? -2.432 0.763 18.532 1.00 95.25 94 PHE A O 1
ATOM 699 N N . THR A 1 95 ? -2.492 -0.458 16.648 1.00 92.19 95 THR A N 1
ATOM 700 C CA . THR A 1 95 ? -3.783 -1.093 16.954 1.00 92.19 95 THR A CA 1
ATOM 701 C C . THR A 1 95 ? -3.692 -1.904 18.244 1.00 92.19 95 THR A C 1
ATOM 703 O O . THR A 1 95 ? -4.551 -1.777 19.116 1.00 92.19 95 THR A O 1
ATOM 706 N N . THR A 1 96 ? -2.616 -2.675 18.419 1.00 94.25 96 THR A N 1
ATOM 707 C CA . THR A 1 96 ? -2.363 -3.441 19.648 1.00 94.25 96 THR A CA 1
ATOM 708 C C . THR A 1 96 ? -2.240 -2.524 20.861 1.00 94.25 96 THR A C 1
ATOM 710 O O . THR A 1 96 ? -2.858 -2.775 21.897 1.00 94.25 96 THR A O 1
ATOM 713 N N . HIS A 1 97 ? -1.484 -1.433 20.734 1.00 94.50 97 HIS A N 1
ATOM 714 C CA . HIS A 1 97 ? -1.309 -0.464 21.808 1.00 94.50 97 HIS A CA 1
ATOM 715 C C . HIS A 1 97 ? -2.642 0.162 22.236 1.00 94.50 97 HIS A C 1
ATOM 717 O O . HIS A 1 97 ? -2.960 0.178 23.427 1.00 94.50 97 HIS A O 1
ATOM 723 N N . VAL A 1 98 ? -3.460 0.610 21.278 1.00 92.94 98 VAL A N 1
ATOM 724 C CA . VAL A 1 98 ? -4.774 1.193 21.574 1.00 92.94 98 VAL A CA 1
ATOM 725 C C . VAL A 1 98 ? -5.707 0.168 22.210 1.00 92.94 98 VAL A C 1
ATOM 727 O O . VAL A 1 98 ? -6.365 0.481 23.200 1.00 92.94 98 VAL A O 1
ATOM 730 N N . MET A 1 99 ? -5.738 -1.067 21.708 1.00 90.88 99 MET A N 1
ATOM 731 C CA . MET A 1 99 ? -6.559 -2.127 22.301 1.00 90.88 99 MET A CA 1
ATOM 732 C C . MET A 1 99 ? -6.165 -2.419 23.752 1.00 90.88 99 MET A C 1
ATOM 734 O O . MET A 1 99 ? -7.037 -2.569 24.610 1.00 90.88 99 MET A O 1
ATOM 738 N N . ASN A 1 100 ? -4.865 -2.460 24.049 1.00 93.81 100 ASN A N 1
ATOM 739 C CA . ASN A 1 100 ? -4.372 -2.647 25.413 1.00 93.81 100 ASN A CA 1
ATOM 740 C C . ASN A 1 100 ? -4.766 -1.475 26.318 1.00 93.81 100 ASN A C 1
ATOM 742 O O . ASN A 1 100 ? -5.244 -1.693 27.431 1.00 93.81 100 ASN A O 1
ATOM 746 N N . LEU A 1 101 ? -4.636 -0.242 25.822 1.00 92.62 101 LEU A N 1
ATOM 747 C CA . LEU A 1 101 ? -5.012 0.960 26.560 1.00 92.62 101 LEU A CA 1
ATOM 748 C C . LEU A 1 101 ? -6.510 0.983 26.888 1.00 92.62 101 LEU A C 1
ATOM 750 O O . LEU A 1 101 ? -6.883 1.230 28.033 1.00 92.62 101 LEU A O 1
ATOM 754 N N . LEU A 1 102 ? -7.368 0.673 25.913 1.00 90.50 102 LEU A N 1
ATOM 755 C CA . LEU A 1 102 ? -8.819 0.632 26.111 1.00 90.50 102 LEU A CA 1
ATOM 756 C C . LEU A 1 102 ? -9.232 -0.463 27.099 1.00 90.50 102 LEU A C 1
ATOM 758 O O . LEU A 1 102 ? -10.096 -0.232 27.945 1.00 90.50 102 LEU A O 1
ATOM 762 N N . ARG A 1 103 ? -8.581 -1.633 27.054 1.00 89.38 103 ARG A N 1
ATOM 763 C CA . ARG A 1 103 ? -8.798 -2.698 28.044 1.00 89.38 103 ARG A CA 1
ATOM 764 C C . ARG A 1 103 ? -8.417 -2.250 29.452 1.00 89.38 103 ARG A C 1
ATOM 766 O O . ARG A 1 103 ? -9.205 -2.462 30.371 1.00 89.38 103 ARG A O 1
ATOM 773 N N . GLU A 1 104 ? -7.263 -1.609 29.629 1.00 91.31 104 GLU A N 1
ATOM 774 C CA . GLU A 1 104 ? -6.826 -1.124 30.945 1.00 91.31 104 GLU A CA 1
ATOM 775 C C . GLU A 1 104 ? -7.762 -0.033 31.484 1.00 91.31 104 GLU A C 1
ATOM 777 O O . GLU A 1 104 ? -8.206 -0.089 32.631 1.00 91.31 104 GLU A O 1
ATOM 782 N N . GLN A 1 105 ? -8.157 0.919 30.636 1.00 89.38 105 GLN A N 1
ATOM 783 C CA . GLN A 1 105 ? -9.094 1.974 31.022 1.00 89.38 105 GLN A CA 1
ATOM 784 C C . GLN A 1 105 ? -10.464 1.411 31.422 1.00 89.38 105 GLN A C 1
ATOM 786 O O . GLN A 1 105 ? -11.036 1.867 32.416 1.00 89.38 105 GLN A O 1
ATOM 791 N N . SER A 1 106 ? -10.949 0.376 30.725 1.00 88.19 106 SER A N 1
ATOM 792 C CA . SER A 1 106 ? -12.250 -0.246 31.009 1.00 88.19 106 SER A CA 1
ATOM 793 C C . SER A 1 106 ? -12.367 -0.839 32.424 1.00 88.19 106 SER A C 1
ATOM 795 O O . SER A 1 106 ? -13.472 -0.980 32.946 1.00 88.19 106 SER A O 1
ATOM 797 N N . ARG A 1 107 ? -11.236 -1.151 33.078 1.00 88.88 107 ARG A N 1
ATOM 798 C CA . ARG A 1 107 ? -11.187 -1.675 34.456 1.00 88.88 107 ARG A CA 1
ATOM 799 C C . ARG A 1 107 ? -11.437 -0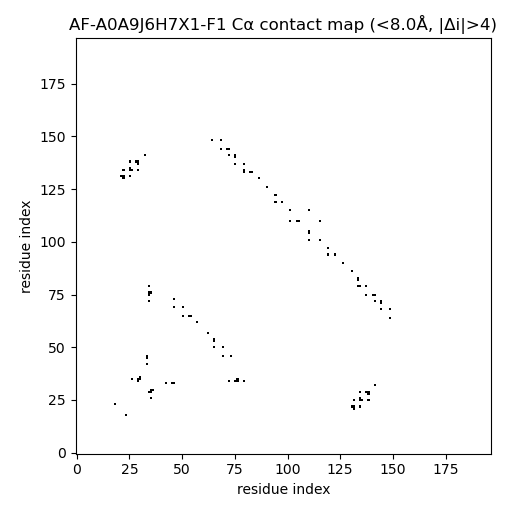.616 35.524 1.00 88.88 107 ARG A C 1
ATOM 801 O O . ARG A 1 107 ? -11.867 -0.948 36.622 1.00 88.88 107 ARG A O 1
ATOM 808 N N . THR A 1 108 ? -11.139 0.646 35.223 1.00 89.62 108 THR A N 1
ATOM 809 C CA . THR A 1 108 ? -11.273 1.759 36.181 1.00 89.62 108 THR A CA 1
ATOM 810 C C . THR A 1 108 ? -12.515 2.598 35.918 1.00 89.62 108 THR A C 1
ATOM 812 O O . THR A 1 108 ? -13.025 3.256 36.824 1.00 89.62 108 THR A O 1
ATOM 815 N N . ARG A 1 109 ? -13.017 2.578 34.679 1.00 87.19 109 ARG A N 1
ATOM 816 C CA . ARG A 1 109 ? -14.234 3.266 34.255 1.00 87.19 109 ARG A CA 1
ATOM 817 C C . ARG A 1 109 ? -14.965 2.395 33.237 1.00 87.19 109 ARG A C 1
ATOM 819 O O . ARG A 1 109 ? -14.315 1.908 32.318 1.00 87.19 109 ARG A O 1
ATOM 826 N N . PRO A 1 110 ? -16.291 2.221 33.341 1.00 79.62 110 PRO A N 1
ATOM 827 C CA . PRO A 1 110 ? -17.026 1.451 32.350 1.00 79.62 110 PRO A CA 1
ATOM 828 C C . PRO A 1 110 ? -16.946 2.137 30.978 1.00 79.62 110 PRO A C 1
ATOM 830 O O . PRO A 1 110 ? -17.411 3.264 30.814 1.00 79.62 110 PRO A O 1
ATOM 833 N N . ILE A 1 111 ? -16.354 1.447 29.999 1.00 86.12 111 ILE A N 1
ATOM 834 C CA . ILE A 1 111 ? -16.302 1.853 28.588 1.00 86.12 111 ILE A CA 1
ATOM 835 C C . ILE A 1 111 ? -17.298 0.991 27.820 1.00 86.12 111 ILE A C 1
ATOM 837 O O . ILE A 1 111 ? -17.300 -0.234 27.942 1.00 86.12 111 ILE A O 1
ATOM 841 N N . THR A 1 112 ? -18.148 1.622 27.015 1.00 87.38 112 THR A N 1
ATOM 842 C CA . THR A 1 112 ? -19.122 0.883 26.204 1.00 87.38 112 THR A CA 1
ATOM 843 C C . THR A 1 112 ? -18.406 0.228 25.015 1.00 87.38 112 THR A C 1
ATOM 845 O O . THR A 1 112 ? -17.614 0.907 24.361 1.00 87.38 112 THR A O 1
ATOM 848 N N . PRO A 1 113 ? -18.713 -1.030 24.644 1.00 84.31 113 PRO A N 1
ATOM 849 C CA . PRO A 1 113 ? -18.120 -1.688 23.471 1.00 84.31 113 PRO A CA 1
ATOM 850 C C . PRO A 1 113 ? -18.196 -0.854 22.180 1.00 84.31 113 PRO A C 1
ATOM 852 O O . PRO A 1 113 ? -17.225 -0.771 21.434 1.00 84.31 113 PRO A O 1
ATOM 855 N N . LYS A 1 114 ? -19.301 -0.120 21.986 1.00 84.94 114 LYS A N 1
ATOM 856 C CA . LYS A 1 114 ? -19.501 0.812 20.859 1.00 84.94 114 LYS A CA 1
ATOM 857 C C . LYS A 1 114 ? -18.436 1.910 20.756 1.00 84.94 114 LYS A C 1
ATOM 859 O O . LYS A 1 114 ? -18.164 2.410 19.669 1.00 84.94 114 LYS A O 1
ATOM 864 N N . GLU A 1 115 ? -17.870 2.341 21.878 1.00 86.31 115 GLU A N 1
ATOM 865 C CA . GLU A 1 115 ? -16.828 3.369 21.891 1.00 86.31 115 GLU A CA 1
ATOM 866 C C . GLU A 1 115 ? -15.468 2.790 21.495 1.00 86.31 115 GLU A C 1
ATOM 868 O O . GLU A 1 115 ? -14.746 3.410 20.714 1.00 86.31 115 GLU A O 1
ATOM 873 N N . ILE A 1 116 ? -15.176 1.562 21.934 1.00 86.38 116 ILE A N 1
ATOM 874 C CA . ILE A 1 116 ? -13.991 0.805 21.512 1.00 86.38 116 ILE A CA 1
ATOM 875 C C . ILE A 1 116 ? -14.018 0.605 19.993 1.00 86.38 116 ILE A C 1
ATOM 877 O O . ILE A 1 116 ? -13.056 0.953 19.311 1.00 86.38 116 ILE A O 1
ATOM 881 N N . GLU A 1 117 ? -15.143 0.131 19.453 1.00 87.88 117 GLU A N 1
ATOM 882 C CA . GLU A 1 117 ? -15.340 -0.041 18.008 1.00 87.88 117 GLU A CA 1
ATOM 883 C C . GLU A 1 117 ? -15.112 1.267 17.239 1.00 87.88 117 GLU A C 1
ATOM 885 O O . GLU A 1 117 ? -14.374 1.289 16.253 1.00 87.88 117 GLU A O 1
ATOM 890 N N . ARG A 1 118 ? -15.673 2.385 17.721 1.00 89.06 118 ARG A N 1
ATOM 891 C CA . ARG A 1 118 ? -15.502 3.700 17.087 1.00 89.06 118 ARG A CA 1
ATOM 892 C C . ARG A 1 118 ? -14.038 4.137 17.058 1.00 89.06 118 ARG A C 1
ATOM 894 O O . ARG A 1 118 ? -13.573 4.637 16.035 1.00 89.06 118 ARG A O 1
ATOM 901 N N . MET A 1 119 ? -13.307 3.975 18.160 1.00 89.94 119 MET A N 1
ATOM 902 C CA . MET A 1 119 ? -11.892 4.354 18.210 1.00 89.94 119 MET A CA 1
ATOM 903 C C . MET A 1 119 ? -11.068 3.528 17.225 1.00 89.94 119 MET A C 1
ATOM 905 O O . MET A 1 119 ? -10.281 4.095 16.474 1.00 89.94 119 MET A O 1
ATOM 909 N N . VAL A 1 120 ? -11.309 2.222 17.146 1.00 88.31 120 VAL A N 1
ATOM 910 C CA . VAL A 1 120 ? -10.633 1.325 16.197 1.00 88.31 120 VAL A CA 1
ATOM 911 C C . VAL A 1 120 ? -10.958 1.699 14.747 1.00 88.31 120 VAL A C 1
ATOM 913 O O . VAL A 1 120 ? -10.058 1.795 13.916 1.00 88.31 120 VAL A O 1
ATOM 916 N N . GLN A 1 121 ? -12.213 2.032 14.440 1.00 89.12 121 GLN A N 1
ATOM 917 C CA . GLN A 1 121 ? -12.604 2.520 13.112 1.00 89.12 121 GLN A CA 1
ATOM 918 C C . GLN A 1 121 ? -11.889 3.823 12.722 1.00 89.12 121 GLN A C 1
ATOM 920 O O . GLN A 1 121 ? -11.423 3.955 11.590 1.00 89.12 121 GLN A O 1
ATOM 925 N N . ILE A 1 122 ? -11.756 4.786 13.644 1.00 90.75 122 ILE A N 1
ATOM 926 C CA . ILE A 1 122 ? -11.021 6.040 13.391 1.00 90.75 122 ILE A CA 1
ATOM 927 C C . ILE A 1 122 ? -9.557 5.750 13.034 1.00 90.75 122 ILE A C 1
ATOM 929 O O . ILE A 1 122 ? -8.980 6.417 12.172 1.00 90.75 122 ILE A O 1
ATOM 933 N N . ILE A 1 123 ? -8.966 4.748 13.678 1.00 90.56 123 ILE A N 1
ATOM 934 C CA . ILE A 1 123 ? -7.586 4.324 13.446 1.00 90.56 123 ILE A CA 1
ATOM 935 C C . ILE A 1 123 ? -7.437 3.730 12.049 1.00 90.56 123 ILE A C 1
ATOM 937 O O . ILE A 1 123 ? -6.596 4.201 11.284 1.00 90.56 123 ILE A O 1
ATOM 941 N N . HIS A 1 124 ? -8.304 2.787 11.670 1.00 89.06 124 HIS A N 1
ATOM 942 C CA . HIS A 1 124 ? -8.296 2.212 10.323 1.00 89.06 124 HIS A CA 1
ATOM 943 C C . HIS A 1 124 ? -8.462 3.276 9.235 1.00 89.06 124 HIS A C 1
ATOM 945 O O . HIS A 1 124 ? -7.745 3.242 8.239 1.00 89.06 124 HIS A O 1
ATOM 951 N N . LYS A 1 125 ? -9.329 4.278 9.441 1.00 90.56 125 LYS A N 1
ATOM 952 C CA . LYS A 1 125 ? -9.483 5.394 8.492 1.00 90.56 125 LYS A CA 1
ATOM 953 C C . LYS A 1 125 ? -8.203 6.214 8.333 1.00 90.56 125 LYS A C 1
ATOM 955 O O . LYS A 1 125 ? -7.861 6.608 7.219 1.00 90.56 125 LYS A O 1
ATOM 960 N N . LYS A 1 126 ? -7.472 6.460 9.425 1.00 91.12 126 LYS A N 1
ATOM 961 C CA . LYS A 1 126 ? -6.183 7.168 9.373 1.00 91.12 126 LYS A CA 1
ATOM 962 C C . LYS A 1 126 ? -5.118 6.357 8.636 1.00 91.12 126 LYS A C 1
ATOM 964 O O . LYS A 1 126 ? -4.414 6.927 7.808 1.00 91.12 126 LYS A O 1
ATOM 969 N N . PHE A 1 127 ? -5.031 5.053 8.895 1.00 93.06 127 PHE A N 1
ATOM 970 C CA . PHE A 1 127 ? -4.077 4.177 8.212 1.00 93.06 127 PHE A CA 1
ATOM 971 C C . PHE A 1 127 ? -4.408 3.981 6.730 1.00 93.06 127 PHE A C 1
ATOM 973 O O . PHE A 1 127 ? -3.499 4.046 5.909 1.00 93.06 127 PHE A O 1
ATOM 980 N N . ASN A 1 128 ? -5.687 3.867 6.360 1.00 91.88 128 ASN A N 1
ATOM 981 C CA . ASN A 1 128 ? -6.093 3.764 4.955 1.00 91.88 128 ASN A CA 1
ATOM 982 C C . ASN A 1 128 ? -5.569 4.956 4.128 1.00 91.88 128 ASN A C 1
ATOM 984 O O . ASN A 1 128 ? -4.950 4.764 3.086 1.00 91.88 128 ASN A O 1
ATOM 988 N N . SER A 1 129 ? -5.680 6.187 4.643 1.00 92.75 129 SER A N 1
ATOM 989 C CA . SER A 1 129 ? -5.117 7.371 3.971 1.00 92.75 129 SER A CA 1
ATOM 990 C C . SER A 1 129 ? -3.607 7.247 3.705 1.00 92.75 129 SER A C 1
ATOM 992 O O . SER A 1 129 ? -3.135 7.568 2.614 1.00 92.75 129 SER A O 1
ATOM 994 N N . ILE A 1 130 ? -2.846 6.712 4.666 1.00 94.06 130 ILE A N 1
ATOM 995 C CA . ILE A 1 130 ? -1.402 6.471 4.513 1.00 94.06 130 ILE A CA 1
ATOM 996 C C . ILE A 1 130 ? -1.148 5.392 3.449 1.00 94.06 130 ILE A C 1
ATOM 998 O O . ILE A 1 130 ? -0.271 5.550 2.600 1.00 94.06 130 ILE A O 1
ATOM 1002 N N . GLN A 1 131 ? -1.944 4.323 3.443 1.00 94.75 131 GLN A N 1
ATOM 1003 C CA . GLN A 1 131 ? -1.850 3.250 2.452 1.00 94.75 131 GLN A CA 1
ATOM 1004 C C . GLN A 1 131 ? -2.120 3.751 1.028 1.00 94.75 131 GLN A C 1
ATOM 1006 O O . GLN A 1 131 ? -1.393 3.400 0.096 1.00 94.75 131 GLN A O 1
ATOM 1011 N N . VAL A 1 132 ? -3.142 4.594 0.860 1.00 95.25 132 VAL A N 1
ATOM 1012 C CA . VAL A 1 132 ? -3.463 5.249 -0.413 1.00 95.25 132 VAL A CA 1
ATOM 1013 C C . VAL A 1 132 ? -2.289 6.107 -0.881 1.00 95.25 132 VAL A C 1
ATOM 1015 O O . VAL A 1 132 ? -1.877 5.984 -2.033 1.00 95.25 132 VAL A O 1
ATOM 1018 N N . GLN A 1 133 ? -1.702 6.919 0.004 1.00 95.88 133 GLN A N 1
ATOM 1019 C CA . GLN A 1 133 ? -0.549 7.764 -0.328 1.00 95.88 133 GLN A CA 1
ATOM 1020 C C . GLN A 1 133 ? 0.673 6.949 -0.761 1.00 95.88 133 GLN A C 1
ATOM 1022 O O . GLN A 1 133 ? 1.310 7.283 -1.761 1.00 95.88 133 GLN A O 1
ATOM 1027 N N . LEU A 1 134 ? 0.978 5.856 -0.056 1.00 96.62 134 LEU A N 1
ATOM 1028 C CA . LEU A 1 134 ? 2.078 4.960 -0.410 1.00 96.62 134 LEU A CA 1
ATOM 1029 C C . LEU A 1 134 ? 1.894 4.387 -1.823 1.00 96.62 134 LEU A C 1
ATOM 1031 O O . LEU A 1 134 ? 2.800 4.460 -2.662 1.00 96.62 134 LEU A O 1
ATOM 1035 N N . LYS A 1 135 ? 0.707 3.840 -2.109 1.00 96.62 135 LYS A N 1
ATOM 1036 C CA . LYS A 1 135 ? 0.413 3.251 -3.422 1.00 96.62 135 LYS A CA 1
ATOM 1037 C C . LYS A 1 135 ? 0.389 4.307 -4.525 1.00 96.62 135 LYS A C 1
ATOM 1039 O O . LYS A 1 135 ? 0.893 4.046 -5.615 1.00 96.62 135 LYS A O 1
ATOM 1044 N N . GLN A 1 136 ? -0.132 5.500 -4.244 1.00 97.44 136 GLN A N 1
ATOM 1045 C CA . GLN A 1 136 ? -0.140 6.615 -5.186 1.00 97.44 136 GLN A CA 1
ATOM 1046 C C . GLN A 1 136 ? 1.278 7.068 -5.548 1.00 97.44 136 GLN A C 1
ATOM 1048 O O . GLN A 1 136 ? 1.609 7.096 -6.730 1.00 97.44 136 GLN A O 1
ATOM 1053 N N . SER A 1 137 ? 2.131 7.335 -4.555 1.00 97.94 137 SER A N 1
ATOM 1054 C CA . SER A 1 137 ? 3.538 7.708 -4.771 1.00 97.94 137 SER A CA 1
ATOM 1055 C C . SER A 1 137 ? 4.283 6.653 -5.601 1.00 97.94 137 SER A C 1
ATOM 1057 O O . SER A 1 137 ? 5.034 6.970 -6.524 1.00 97.94 137 SER A O 1
ATOM 1059 N N . THR A 1 138 ? 3.992 5.374 -5.350 1.00 97.94 138 THR A N 1
ATOM 1060 C CA . THR A 1 138 ? 4.554 4.261 -6.125 1.00 97.94 138 THR A CA 1
ATOM 1061 C C . THR A 1 138 ? 4.067 4.271 -7.580 1.00 97.94 138 THR A C 1
ATOM 1063 O O . THR A 1 138 ? 4.875 4.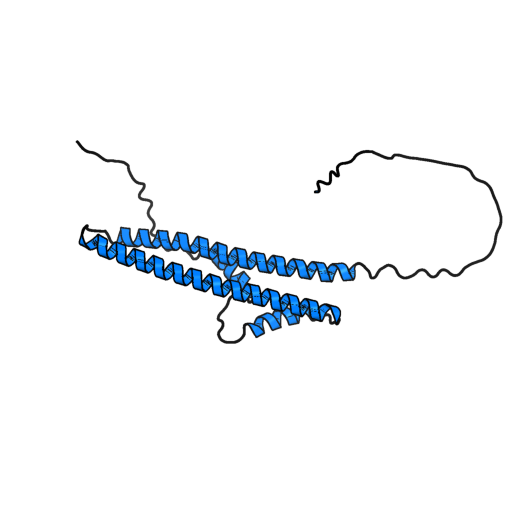133 -8.499 1.00 97.94 138 THR A O 1
ATOM 1066 N N . CYS A 1 139 ? 2.766 4.477 -7.816 1.00 96.88 139 CYS A N 1
ATOM 1067 C CA . CYS A 1 139 ? 2.206 4.601 -9.166 1.00 96.88 139 CYS A CA 1
ATOM 1068 C C . CYS A 1 139 ? 2.824 5.784 -9.926 1.00 96.88 139 CYS A C 1
ATOM 1070 O O . CYS A 1 139 ? 3.213 5.640 -11.085 1.00 96.88 139 CYS A O 1
ATOM 1072 N N . GLU A 1 140 ? 2.968 6.935 -9.267 1.00 97.25 140 GLU A N 1
ATOM 1073 C CA . GLU A 1 140 ? 3.597 8.128 -9.838 1.00 97.25 140 GLU A CA 1
ATOM 1074 C C . GLU A 1 140 ? 5.058 7.862 -10.222 1.00 97.25 140 GLU A C 1
ATOM 1076 O O . GLU A 1 140 ? 5.467 8.187 -11.338 1.00 97.25 140 GLU A O 1
ATOM 1081 N N . ALA A 1 141 ? 5.828 7.182 -9.366 1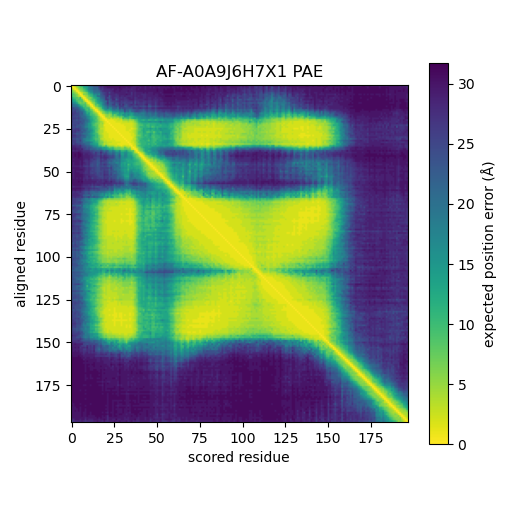.00 96.62 141 ALA A N 1
ATOM 1082 C CA . ALA A 1 141 ? 7.201 6.787 -9.677 1.00 96.62 141 ALA A CA 1
ATOM 1083 C C . ALA A 1 141 ? 7.285 5.899 -10.933 1.00 96.62 141 ALA A C 1
ATOM 1085 O O . ALA A 1 141 ? 8.160 6.107 -11.778 1.00 96.62 141 ALA A O 1
ATOM 1086 N N . VAL A 1 142 ? 6.356 4.949 -11.101 1.00 94.50 142 VAL A N 1
ATOM 1087 C CA . VAL A 1 142 ? 6.288 4.107 -12.308 1.00 94.50 142 VAL A CA 1
ATOM 1088 C C . VAL A 1 142 ? 5.896 4.919 -13.543 1.00 94.50 142 VAL A C 1
ATOM 1090 O O . VAL A 1 142 ? 6.491 4.743 -14.608 1.00 94.50 142 VAL A O 1
ATOM 1093 N N . MET A 1 143 ? 4.931 5.833 -13.422 1.00 92.31 143 MET A N 1
ATOM 1094 C CA . MET A 1 143 ? 4.524 6.701 -14.531 1.00 92.31 143 MET A CA 1
ATOM 1095 C C . MET A 1 143 ? 5.676 7.590 -15.008 1.00 92.31 143 MET A C 1
ATOM 1097 O O . MET A 1 143 ? 5.906 7.689 -16.213 1.00 92.31 143 MET A O 1
ATOM 1101 N N . ILE A 1 144 ? 6.432 8.179 -14.076 1.00 93.38 144 ILE A N 1
ATOM 1102 C CA . ILE A 1 144 ? 7.633 8.967 -14.383 1.00 93.38 144 ILE A CA 1
ATOM 1103 C C . ILE A 1 144 ? 8.695 8.083 -15.037 1.00 93.38 144 ILE A C 1
ATOM 1105 O O . ILE A 1 144 ? 9.322 8.489 -16.013 1.00 93.38 144 ILE A O 1
ATOM 1109 N N . LEU A 1 145 ? 8.908 6.867 -14.527 1.00 92.19 145 LEU A N 1
ATOM 1110 C CA . LEU A 1 145 ? 9.859 5.943 -15.135 1.00 92.19 145 LEU A CA 1
ATOM 1111 C C . LEU A 1 145 ? 9.473 5.655 -16.594 1.00 92.19 145 LEU A C 1
ATOM 1113 O O . LEU A 1 145 ? 10.313 5.769 -17.477 1.00 92.19 145 LEU A O 1
ATOM 1117 N N . ARG A 1 146 ? 8.204 5.360 -16.876 1.00 87.19 146 ARG A N 1
ATOM 1118 C CA . ARG A 1 146 ? 7.723 5.089 -18.239 1.00 87.19 146 ARG A CA 1
ATOM 1119 C C . ARG A 1 146 ? 7.889 6.267 -19.191 1.00 87.19 146 ARG A C 1
ATOM 1121 O O . ARG A 1 146 ? 8.391 6.072 -20.295 1.00 87.19 146 ARG A O 1
ATOM 1128 N N . SER A 1 147 ? 7.487 7.471 -18.784 1.00 87.06 147 SER A N 1
ATOM 1129 C CA . SER A 1 147 ? 7.562 8.650 -19.656 1.00 87.06 147 SER A CA 1
ATOM 1130 C C . SER A 1 147 ? 9.002 8.974 -20.047 1.00 87.06 147 SER A C 1
ATOM 1132 O O . SER A 1 147 ? 9.285 9.184 -21.224 1.00 87.06 147 SER A O 1
ATOM 1134 N N . ARG A 1 148 ? 9.943 8.889 -19.098 1.00 85.50 148 ARG A N 1
ATOM 1135 C CA . ARG A 1 148 ? 11.362 9.166 -19.368 1.00 85.50 148 ARG A CA 1
ATOM 1136 C C . ARG A 1 148 ? 11.986 8.239 -20.411 1.00 85.50 148 ARG A C 1
ATOM 1138 O O . ARG A 1 148 ? 12.872 8.679 -21.135 1.00 85.50 148 ARG A O 1
ATOM 1145 N N . PHE A 1 149 ? 11.547 6.984 -20.488 1.00 76.50 149 PHE A N 1
ATOM 1146 C CA . PHE A 1 149 ? 12.068 6.030 -21.472 1.00 76.50 149 PHE A CA 1
ATOM 1147 C C . PHE A 1 149 ? 11.309 6.078 -22.810 1.00 76.50 149 PHE A C 1
ATOM 1149 O O . PHE A 1 149 ? 11.928 5.905 -23.856 1.00 76.50 149 PHE A O 1
ATOM 1156 N N . LEU A 1 150 ? 10.007 6.394 -22.817 1.00 71.19 150 LEU A N 1
ATOM 1157 C CA . LEU A 1 150 ? 9.251 6.604 -24.062 1.00 71.19 150 LEU A CA 1
ATOM 1158 C C . LEU A 1 150 ? 9.740 7.837 -24.847 1.00 71.19 150 LEU A C 1
ATOM 1160 O O . LEU A 1 150 ? 9.795 7.797 -26.080 1.00 71.19 150 LEU A O 1
ATOM 1164 N N . ASP A 1 151 ? 10.144 8.905 -24.154 1.00 64.88 151 ASP A N 1
ATOM 1165 C CA . ASP A 1 151 ? 10.661 10.126 -24.787 1.00 64.88 151 ASP A CA 1
ATOM 1166 C C . ASP A 1 151 ? 12.048 9.915 -25.427 1.00 64.88 151 ASP A C 1
ATOM 1168 O O . ASP A 1 151 ? 12.303 10.405 -26.532 1.00 64.88 151 ASP A O 1
ATOM 1172 N N . ALA A 1 152 ? 12.925 9.126 -24.793 1.00 55.25 152 ALA A N 1
ATOM 1173 C CA . ALA A 1 152 ? 14.265 8.814 -25.305 1.00 55.25 152 ALA A CA 1
ATOM 1174 C C . ALA A 1 152 ? 14.216 8.030 -26.632 1.00 55.25 152 ALA A C 1
ATOM 1176 O O . ALA A 1 152 ? 14.872 8.400 -27.610 1.00 55.25 152 ALA A O 1
ATOM 1177 N N . SER A 1 153 ? 13.351 7.014 -26.724 1.00 54.97 153 SER A N 1
ATOM 1178 C CA . SER A 1 153 ? 13.195 6.212 -27.947 1.00 54.97 153 SER A CA 1
ATOM 1179 C C . SER A 1 153 ? 12.468 6.955 -29.084 1.00 54.97 153 SER A C 1
ATOM 1181 O O . SER A 1 153 ? 12.619 6.604 -30.258 1.00 54.97 153 SER A O 1
ATOM 1183 N N . SER A 1 154 ? 11.684 7.993 -28.766 1.00 52.06 154 SER A N 1
ATOM 1184 C CA . SER A 1 154 ? 10.941 8.807 -29.746 1.00 52.06 154 SER A CA 1
ATOM 1185 C C . SER A 1 154 ? 11.799 9.913 -30.371 1.00 52.06 154 SER A C 1
ATOM 1187 O O . SER A 1 154 ? 11.641 10.218 -31.555 1.00 52.06 154 SER A O 1
ATOM 1189 N N . ALA A 1 155 ? 12.755 10.468 -29.616 1.00 51.50 155 ALA A N 1
ATOM 1190 C CA . ALA A 1 155 ? 13.714 11.456 -30.117 1.00 51.50 155 ALA A CA 1
ATOM 1191 C C . ALA A 1 155 ? 14.654 10.875 -31.194 1.00 51.50 155 ALA A C 1
ATOM 1193 O O . ALA A 1 155 ? 14.977 11.558 -32.168 1.00 51.50 155 ALA A O 1
ATOM 1194 N N . SER A 1 156 ? 15.019 9.593 -31.081 1.00 49.44 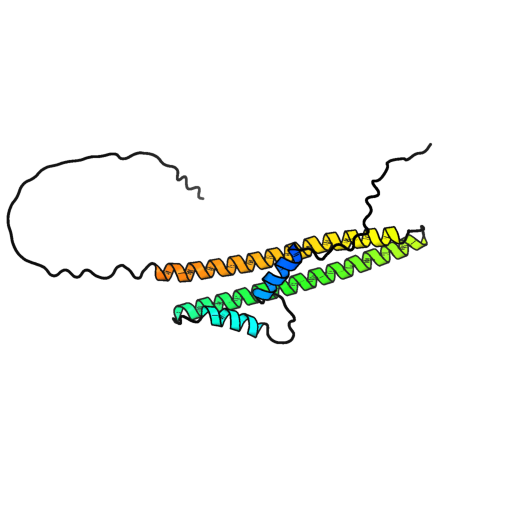156 SER A N 1
ATOM 1195 C CA . SER A 1 156 ? 15.877 8.894 -32.053 1.00 49.44 156 SER A CA 1
ATOM 1196 C C . SER A 1 156 ? 15.210 8.710 -33.433 1.00 49.44 156 SER A C 1
ATOM 1198 O O . SER A 1 156 ? 15.860 8.812 -34.474 1.00 49.44 156 SER A O 1
ATOM 1200 N N . LYS A 1 157 ? 13.875 8.567 -33.494 1.00 51.81 157 LYS A N 1
ATOM 1201 C CA . LYS A 1 157 ? 13.132 8.445 -34.770 1.00 51.81 157 LYS A CA 1
ATOM 1202 C C . LYS A 1 157 ? 12.951 9.771 -35.526 1.00 51.81 157 LYS A C 1
ATOM 1204 O O . LYS A 1 157 ? 12.618 9.751 -36.709 1.00 51.81 157 LYS A O 1
ATOM 1209 N N . GLY A 1 158 ? 13.199 10.918 -34.888 1.00 45.25 158 GLY A N 1
ATOM 1210 C CA . GLY A 1 158 ? 13.070 12.251 -35.496 1.00 45.25 158 GLY A CA 1
ATOM 1211 C C . GLY A 1 158 ? 14.258 12.689 -36.361 1.00 45.25 158 GLY A C 1
ATOM 1212 O O . GLY A 1 158 ? 14.198 13.746 -36.991 1.00 45.25 158 GLY A O 1
ATOM 1213 N N . GLN A 1 159 ? 15.333 11.897 -36.419 1.00 45.47 159 GLN A N 1
ATOM 1214 C CA . GLN A 1 159 ? 16.573 12.256 -37.112 1.00 45.47 159 GLN A CA 1
ATOM 1215 C C . GLN A 1 159 ? 16.936 11.274 -38.238 1.00 45.47 159 GLN A C 1
ATOM 1217 O O . GLN A 1 159 ? 18.100 11.059 -38.539 1.00 45.47 159 GLN A O 1
ATOM 1222 N N . MET A 1 160 ? 15.941 10.705 -38.924 1.00 47.38 160 MET A N 1
ATOM 1223 C CA . MET A 1 160 ? 16.153 9.922 -40.149 1.00 47.38 160 MET A CA 1
ATOM 1224 C C . MET A 1 160 ? 15.300 10.485 -41.292 1.00 47.38 160 MET A C 1
ATOM 1226 O O . MET A 1 160 ? 14.394 9.845 -41.808 1.00 47.38 160 MET A O 1
ATOM 1230 N N . GLY A 1 161 ? 15.561 11.747 -41.649 1.00 48.00 161 GLY A N 1
ATOM 1231 C CA . GLY A 1 161 ? 14.816 12.472 -42.688 1.00 48.00 161 GLY A CA 1
ATOM 1232 C C . GLY A 1 161 ? 15.583 13.605 -43.376 1.00 48.00 161 GLY A C 1
ATOM 1233 O O . GLY A 1 161 ? 14.974 14.447 -44.028 1.00 48.00 161 GLY A O 1
ATOM 1234 N N . LYS A 1 162 ? 16.916 13.664 -43.246 1.00 48.62 162 LYS A N 1
ATOM 1235 C CA . LYS A 1 162 ? 17.757 14.626 -43.979 1.00 48.62 162 LYS A CA 1
ATOM 1236 C C . LYS A 1 162 ? 18.956 13.938 -44.629 1.00 48.62 162 LYS A C 1
ATOM 1238 O O . LYS A 1 162 ? 20.100 14.238 -44.326 1.00 48.62 162 LYS A O 1
ATOM 1243 N N . ALA A 1 163 ? 18.693 13.024 -45.555 1.00 48.91 163 ALA A N 1
ATOM 1244 C CA . ALA A 1 163 ? 19.693 12.605 -46.529 1.00 48.91 163 ALA A CA 1
ATOM 1245 C C . ALA A 1 163 ? 19.011 12.252 -47.852 1.00 48.91 163 ALA A C 1
ATOM 1247 O O . ALA A 1 163 ? 18.509 11.145 -48.012 1.00 48.91 163 ALA A O 1
ATOM 1248 N N . ARG A 1 164 ? 18.983 13.218 -48.781 1.00 45.47 164 ARG A N 1
ATOM 1249 C CA . ARG A 1 164 ? 19.215 13.053 -50.232 1.00 45.47 164 ARG A CA 1
ATOM 1250 C C . ARG A 1 164 ? 18.719 14.281 -50.992 1.00 45.47 164 ARG A C 1
ATOM 1252 O O . ARG A 1 164 ? 17.536 14.410 -51.282 1.00 45.47 164 ARG A O 1
ATOM 1259 N N . LYS A 1 165 ? 19.662 15.107 -51.439 1.00 41.12 165 LYS A N 1
ATOM 1260 C CA . LYS A 1 165 ? 19.656 15.533 -52.838 1.00 41.12 165 LYS A CA 1
ATOM 1261 C C . LYS A 1 165 ? 21.090 15.759 -53.301 1.00 41.12 165 LYS A C 1
ATOM 1263 O O . LYS A 1 165 ? 21.656 16.833 -53.161 1.00 41.12 165 LYS A O 1
ATOM 1268 N N . THR A 1 166 ? 21.680 14.690 -53.821 1.00 48.69 166 THR A N 1
ATOM 1269 C CA . THR A 1 166 ? 22.716 14.788 -54.840 1.00 48.69 166 THR A CA 1
ATOM 1270 C C . THR A 1 166 ? 22.078 15.468 -56.050 1.00 48.69 166 THR A C 1
ATOM 1272 O O . THR A 1 166 ? 21.142 14.937 -56.643 1.00 48.69 166 THR A O 1
ATOM 1275 N N . THR A 1 167 ? 22.541 16.658 -56.410 1.00 38.06 167 THR A N 1
ATOM 1276 C CA . THR A 1 167 ? 22.262 17.234 -57.729 1.00 38.06 167 THR A CA 1
ATOM 1277 C C . THR A 1 167 ? 23.580 17.427 -58.438 1.00 38.06 167 THR A C 1
ATOM 1279 O O . THR A 1 167 ? 24.385 18.278 -58.068 1.00 38.06 167 THR A O 1
ATOM 1282 N N . ALA A 1 168 ? 23.772 16.572 -59.438 1.00 36.09 168 ALA A N 1
ATOM 1283 C CA . ALA A 1 168 ? 24.684 16.781 -60.538 1.00 36.09 168 ALA A CA 1
ATOM 1284 C C . ALA A 1 168 ? 24.472 18.173 -61.154 1.00 36.09 168 ALA A C 1
ATOM 1286 O O . ALA A 1 168 ? 23.351 18.68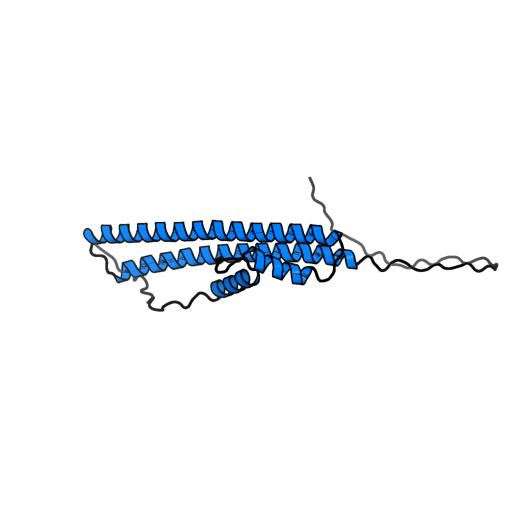7 -61.195 1.00 36.09 168 ALA A O 1
ATOM 1287 N N . ALA A 1 169 ? 25.572 18.754 -61.627 1.00 37.34 169 ALA A N 1
ATOM 1288 C CA . ALA A 1 169 ? 25.591 19.964 -62.434 1.00 37.34 169 ALA A CA 1
ATOM 1289 C C . ALA A 1 169 ? 24.695 19.836 -63.680 1.00 37.34 169 ALA A C 1
ATOM 1291 O O . ALA A 1 169 ? 24.545 18.743 -64.234 1.00 37.34 169 ALA A O 1
ATOM 1292 N N . PRO A 1 170 ? 24.192 20.973 -64.181 1.00 40.66 170 PRO A N 1
ATOM 1293 C CA . PRO A 1 170 ? 24.481 21.278 -65.572 1.00 40.66 170 PRO A CA 1
ATOM 1294 C C . PRO A 1 170 ? 24.984 22.710 -65.785 1.00 40.66 170 PRO A C 1
ATOM 1296 O O . PRO A 1 170 ? 24.839 23.615 -64.968 1.00 40.66 170 PRO A O 1
ATOM 1299 N N . VAL A 1 171 ? 25.639 22.823 -66.929 1.00 37.69 171 VAL A N 1
ATOM 1300 C CA . VAL A 1 171 ? 26.423 23.913 -67.501 1.00 37.69 171 VAL A CA 1
ATOM 1301 C C . VAL A 1 171 ? 25.512 24.878 -68.298 1.00 37.69 171 VAL A C 1
ATOM 1303 O O . VAL A 1 171 ? 24.510 24.428 -68.844 1.00 37.69 171 VAL A O 1
ATOM 1306 N N . LEU A 1 172 ? 25.939 26.155 -68.402 1.00 33.03 172 LEU A N 1
ATOM 1307 C CA . LEU A 1 172 ? 25.521 27.265 -69.306 1.00 33.03 172 LEU A CA 1
ATOM 1308 C C . LEU A 1 172 ? 24.344 28.192 -68.908 1.00 33.03 172 LEU A C 1
ATOM 1310 O O . LEU A 1 172 ? 23.186 27.798 -68.968 1.00 33.03 172 LEU A O 1
ATOM 1314 N N . ALA A 1 173 ? 24.652 29.474 -68.630 1.00 32.62 173 ALA A N 1
ATOM 1315 C CA . ALA A 1 173 ? 24.540 30.615 -69.575 1.00 32.62 173 ALA A CA 1
ATOM 1316 C C . ALA A 1 173 ? 24.197 31.973 -68.892 1.00 32.62 173 ALA A C 1
ATOM 1318 O O . ALA A 1 173 ? 23.139 32.121 -68.293 1.00 32.62 173 ALA A O 1
ATOM 1319 N N . GLU A 1 174 ? 25.125 32.935 -69.026 1.00 31.27 174 GLU A N 1
ATOM 1320 C CA . GLU A 1 174 ? 24.987 34.376 -69.367 1.00 31.27 174 GLU A CA 1
ATOM 1321 C C . GLU A 1 174 ? 23.791 35.237 -68.860 1.00 31.27 174 GLU A C 1
ATOM 1323 O O . GLU A 1 174 ? 22.635 34.962 -69.169 1.00 31.27 174 GLU A O 1
ATOM 1328 N N . GLY A 1 175 ? 24.096 36.412 -68.266 1.00 35.41 175 GLY A N 1
ATOM 1329 C CA . GLY A 1 175 ? 23.247 37.627 -68.359 1.00 35.41 175 GLY A CA 1
ATOM 1330 C C . GLY A 1 175 ? 22.961 38.420 -67.055 1.00 35.41 175 GLY A C 1
ATOM 1331 O O . GLY A 1 175 ? 22.444 37.828 -66.112 1.00 35.41 175 GLY A O 1
ATOM 1332 N N . PRO A 1 176 ? 23.235 39.749 -66.968 1.00 48.56 176 PRO A N 1
ATOM 1333 C CA . PRO A 1 176 ? 23.234 40.521 -65.712 1.00 48.56 176 PRO A CA 1
ATOM 1334 C C . PRO A 1 176 ? 22.006 41.440 -65.485 1.00 48.56 176 PRO A C 1
ATOM 1336 O O . PRO A 1 176 ? 21.231 41.705 -66.396 1.00 48.56 176 PRO A O 1
ATOM 1339 N N . ALA A 1 177 ? 21.963 42.034 -64.278 1.00 34.03 177 ALA A N 1
ATOM 1340 C CA . ALA A 1 177 ? 21.174 43.197 -63.816 1.00 34.03 177 ALA A CA 1
ATOM 1341 C C . ALA A 1 177 ? 19.849 42.922 -63.073 1.00 34.03 177 ALA A C 1
ATOM 1343 O O . ALA A 1 177 ? 18.962 42.233 -63.560 1.00 34.03 177 ALA A O 1
ATOM 1344 N N . GLY A 1 178 ? 19.665 43.568 -61.909 1.00 33.25 178 GLY A N 1
ATOM 1345 C CA . GLY A 1 178 ? 18.333 43.698 -61.303 1.00 33.25 178 GLY A CA 1
ATOM 1346 C C . GLY A 1 178 ? 18.303 43.965 -59.800 1.00 33.25 178 GLY A C 1
ATOM 1347 O O . GLY A 1 178 ? 18.401 43.060 -58.986 1.00 33.25 178 GLY A O 1
ATOM 1348 N N . ARG A 1 179 ? 18.132 45.233 -59.437 1.00 32.72 179 ARG A N 1
ATOM 1349 C CA . ARG A 1 179 ? 18.071 45.807 -58.085 1.00 32.72 179 ARG A CA 1
ATOM 1350 C C . ARG A 1 179 ? 16.754 45.511 -57.327 1.00 32.72 179 ARG A C 1
ATOM 1352 O O . ARG A 1 179 ? 15.695 45.545 -57.933 1.00 32.72 179 ARG A O 1
ATOM 1359 N N . VAL A 1 180 ? 16.862 45.429 -55.990 1.00 33.56 180 VAL A N 1
ATOM 1360 C CA . VAL A 1 180 ? 15.894 45.718 -54.886 1.00 33.56 180 VAL A CA 1
ATOM 1361 C C . VAL A 1 180 ? 14.454 45.171 -54.954 1.00 33.56 180 VAL A C 1
ATOM 1363 O O . VAL A 1 180 ? 13.677 45.551 -55.823 1.00 33.56 180 VAL A O 1
ATOM 1366 N N . LYS A 1 181 ? 14.002 44.546 -53.853 1.00 35.84 181 LYS A N 1
ATOM 1367 C CA . LYS A 1 181 ? 12.936 45.130 -53.005 1.00 35.84 181 LYS A CA 1
ATOM 1368 C C . LYS A 1 181 ? 12.788 44.432 -51.650 1.00 35.84 181 LYS A C 1
ATOM 1370 O O . LYS A 1 181 ? 12.531 43.242 -51.544 1.00 35.84 181 LYS A O 1
ATOM 1375 N N . GLN A 1 182 ? 12.920 45.265 -50.627 1.00 40.88 182 GLN A N 1
ATOM 1376 C CA . GLN A 1 182 ? 12.587 45.075 -49.223 1.00 40.88 182 GLN A CA 1
ATOM 1377 C C . GLN A 1 182 ? 11.058 45.127 -49.039 1.00 40.88 182 GLN A C 1
ATOM 1379 O O . GLN A 1 182 ? 10.417 45.999 -49.622 1.00 40.88 182 GLN A O 1
ATOM 1384 N N . LYS A 1 183 ? 10.486 44.220 -48.236 1.00 40.44 183 LYS A N 1
ATOM 1385 C CA . LYS A 1 183 ? 9.155 44.279 -47.581 1.00 40.44 183 LYS A CA 1
ATOM 1386 C C . LYS A 1 183 ? 9.016 42.978 -46.775 1.00 40.44 183 LYS A C 1
ATOM 1388 O O . LYS A 1 183 ? 9.139 41.915 -47.355 1.00 40.44 183 LYS A O 1
ATOM 1393 N N . GLY A 1 184 ? 8.766 42.934 -45.477 1.00 41.56 184 GLY A N 1
ATOM 1394 C CA . GLY A 1 184 ? 8.516 43.946 -44.470 1.00 41.56 184 GLY A CA 1
ATOM 1395 C C . GLY A 1 184 ? 8.116 43.232 -43.171 1.00 41.56 184 GLY A C 1
ATOM 1396 O O . GLY A 1 184 ? 7.762 42.057 -43.199 1.00 41.56 184 GLY A O 1
ATOM 1397 N N . LYS A 1 185 ? 8.102 44.003 -42.078 1.00 45.81 185 LYS A N 1
ATOM 1398 C CA . LYS A 1 185 ? 7.454 43.720 -40.783 1.00 45.81 185 LYS A CA 1
ATOM 1399 C C . LYS A 1 185 ? 8.190 42.750 -39.846 1.00 45.81 185 LYS A C 1
ATOM 1401 O O . LYS A 1 185 ? 7.798 41.606 -39.662 1.00 45.81 185 LYS A O 1
ATOM 1406 N N . THR A 1 186 ? 9.190 43.292 -39.156 1.00 41.84 186 THR A N 1
ATOM 1407 C CA . THR A 1 186 ? 9.575 42.843 -37.812 1.00 41.84 186 THR A CA 1
ATOM 1408 C C . THR A 1 186 ? 8.543 43.396 -36.826 1.00 41.84 186 THR A C 1
ATOM 1410 O O . THR A 1 186 ? 8.366 44.613 -36.758 1.00 41.84 186 THR A O 1
ATOM 1413 N N . LEU A 1 187 ? 7.839 42.525 -36.100 1.00 44.78 187 LEU A N 1
ATOM 1414 C CA . LEU A 1 187 ? 7.061 42.908 -34.916 1.00 44.78 187 LEU A CA 1
ATOM 1415 C C . LEU A 1 187 ? 7.884 42.601 -33.651 1.00 44.78 187 LEU A C 1
ATOM 1417 O O . LEU A 1 187 ? 8.628 41.618 -33.662 1.00 44.78 187 LEU A O 1
ATOM 1421 N N . PRO A 1 188 ? 7.805 43.437 -32.600 1.00 43.56 188 PRO A N 1
ATOM 1422 C CA . PRO A 1 188 ? 8.798 43.436 -31.531 1.00 43.56 188 PRO A CA 1
ATOM 1423 C C . PRO A 1 188 ? 8.312 42.782 -30.219 1.00 43.56 188 PRO A C 1
ATOM 1425 O O . PRO A 1 188 ? 7.113 42.691 -29.979 1.00 43.56 188 PRO A O 1
ATOM 1428 N N . VAL A 1 189 ? 9.303 42.460 -29.369 1.00 41.59 189 VAL A N 1
ATOM 1429 C CA . VAL A 1 189 ? 9.288 42.240 -27.898 1.00 41.59 189 VAL A CA 1
ATOM 1430 C C . VAL A 1 189 ? 8.439 41.053 -27.407 1.00 41.59 189 VAL A C 1
ATOM 1432 O O . VAL A 1 189 ? 7.238 41.015 -27.608 1.00 41.59 189 VAL A O 1
ATOM 1435 N N . GLY A 1 190 ? 8.952 40.020 -26.739 1.00 38.81 190 GLY A N 1
ATOM 1436 C CA . GLY A 1 190 ? 10.100 39.917 -25.838 1.00 38.81 190 GLY A CA 1
ATOM 1437 C C . GLY A 1 190 ? 9.573 39.481 -24.467 1.00 38.81 190 GLY A C 1
ATOM 1438 O O . GLY A 1 190 ? 8.629 40.092 -24.000 1.00 38.81 190 GLY A O 1
ATOM 1439 N N . PHE A 1 191 ? 10.131 38.422 -23.874 1.00 36.06 191 PHE A N 1
ATOM 1440 C CA . PHE A 1 191 ? 10.208 38.154 -22.425 1.00 36.06 191 PHE A CA 1
ATOM 1441 C C . PHE A 1 191 ? 10.929 36.808 -22.230 1.00 36.06 191 PHE A C 1
ATOM 1443 O O . PHE A 1 191 ? 10.314 35.764 -22.048 1.00 36.06 191 PHE A O 1
ATOM 1450 N N . TYR A 1 192 ? 12.258 36.835 -22.297 1.00 38.06 192 TYR A N 1
ATOM 1451 C CA . TYR A 1 192 ? 13.088 35.885 -21.563 1.00 38.06 192 TYR A CA 1
ATOM 1452 C C . TYR A 1 192 ? 13.899 36.725 -20.591 1.00 38.06 192 TYR A C 1
ATOM 1454 O O . TYR A 1 192 ? 14.729 37.532 -21.006 1.00 38.06 192 TYR A O 1
ATOM 1462 N N . ARG A 1 193 ? 13.612 36.578 -19.301 1.00 44.88 193 ARG A N 1
ATOM 1463 C CA . ARG A 1 193 ? 14.566 36.935 -18.263 1.00 44.88 193 ARG A CA 1
ATOM 1464 C C . ARG A 1 193 ? 14.987 35.622 -17.623 1.00 44.88 193 ARG A C 1
ATOM 1466 O O . ARG A 1 193 ? 14.220 35.006 -16.892 1.00 44.88 193 ARG A O 1
ATOM 1473 N N . GLU A 1 194 ? 16.158 35.161 -18.044 1.00 40.72 194 GLU A N 1
ATOM 1474 C CA . GLU A 1 194 ? 16.955 34.167 -17.340 1.00 40.72 194 GLU A CA 1
ATOM 1475 C C . GLU A 1 194 ? 17.398 34.780 -16.012 1.00 40.72 194 GLU A C 1
ATOM 1477 O O . GLU A 1 194 ? 18.051 35.823 -16.001 1.00 40.72 194 GLU A O 1
ATOM 1482 N N . ASP A 1 195 ? 17.043 34.128 -14.909 1.00 45.53 195 ASP A N 1
ATOM 1483 C CA . ASP A 1 195 ? 17.689 34.332 -13.619 1.00 45.53 195 ASP A CA 1
ATOM 1484 C C . ASP A 1 195 ? 18.610 33.138 -13.352 1.00 45.53 195 ASP A C 1
ATOM 1486 O O . ASP A 1 195 ? 18.162 32.004 -13.151 1.00 45.53 195 ASP A O 1
ATOM 1490 N N . LYS A 1 196 ? 19.917 33.408 -13.381 1.00 41.75 196 LYS A N 1
ATOM 1491 C CA . LYS A 1 196 ? 20.967 32.640 -12.704 1.00 41.75 196 LYS A CA 1
ATOM 1492 C C . LYS A 1 196 ? 22.269 33.453 -12.702 1.00 41.75 196 LYS A C 1
ATOM 1494 O O . LYS A 1 196 ? 22.499 34.181 -13.670 1.00 41.75 196 LYS A O 1
ATOM 1499 N N . PRO A 1 197 ? 23.206 33.207 -11.774 1.00 55.19 197 PRO A N 1
ATOM 1500 C CA . PRO A 1 197 ? 23.104 32.552 -10.466 1.00 55.19 197 PRO A CA 1
ATOM 1501 C C . PRO A 1 197 ? 23.074 33.525 -9.279 1.00 55.19 197 PRO A C 1
ATOM 1503 O O . PRO A 1 197 ? 23.553 34.672 -9.422 1.00 55.19 197 PRO A O 1
#

Secondary structure (DSSP, 8-state):
----------------PPPPHHHHHHHHHHHHTTSSS--SS-HHHHHHHHHHHH-SS--HHHHHHHHHHHHHHHHHHHHHHHHHHHHHHHHHHHHHHHHHHHHHHHHHS---HHHHHHHHHHHHHHHHHHHHHHHHHHHHHHHHHHHHHHHHHHHHHTTS-------------------------------------

InterPro domains:
  IPR005542 PBX, PBC domain [PF03792] (6-151)
  IPR005542 PBX, PBC domain [PS51978] (1-151)
  IPR050224 Three Amino acid Loop Extension (TALE) homeobox [PTHR11850] (9-160)

Organism: Haemaphysalis longicornis (NCBI:txid44386)